Protein AF-A0A3D5RPN8-F1 (afdb_monomer_lite)

pLDDT: mean 90.01, std 10.78, range [35.94, 98.44]

Radius of gyration: 20.07 Å; chains: 1; bounding box: 43×42×57 Å

Sequence (210 aa):
MKVVILETPYAGEIATHEDYCVAAMRDCLFKGEAPFASHMLYAFSNVLDDDLPLERELGMVAGFAWGRRAEKTVVYTDLGISPGMADGIEQAVKCSRDIEYRQLTTWRKHKPSMNMVAMVVTKEFDTPLHVLRSRNTYTQIVKARHAAMALCHKYNGAGPSKIGRFFHKDHSTVSHALSQFDRWNKCEDFSRAIRRCEKALNIAEVQNVV

Foldseek 3Di:
DFEEEEDWDDPDPNLLRVLVSVVSCVVQVVVVYDYDHLSPVCCPPPNFDCVDPVRVVVSVVVSLVSLLVGQAYEYEAPVHQDPVNVVVVVSCVVSVHHYHYDYDLLRDPDFDDLVLLLVLLCVLLVNDLVLLLDPDPPPSSLLSVLLSLQSCCSRVVDQLPVSCVSSVHDSVSSVVSNVCVVVQCVDPSSVVSSVSSVVCSSVVSSVVSD

Structure (mmCIF, N/CA/C/O backbone):
data_AF-A0A3D5RPN8-F1
#
_entry.id   AF-A0A3D5RPN8-F1
#
loop_
_atom_site.group_PDB
_atom_site.id
_atom_site.type_symbol
_atom_site.label_atom_id
_atom_site.label_alt_id
_atom_site.label_comp_id
_atom_site.label_asym_id
_atom_site.label_entity_id
_atom_site.label_seq_id
_atom_site.pdbx_PDB_ins_code
_atom_site.Cartn_x
_atom_site.Cartn_y
_atom_site.Cartn_z
_atom_site.occupancy
_atom_site.B_iso_or_equiv
_atom_site.auth_seq_id
_atom_site.auth_comp_id
_atom_site.auth_asym_id
_atom_site.auth_atom_id
_atom_site.pdbx_PDB_model_num
ATOM 1 N N . MET A 1 1 ? -21.063 -10.429 8.252 1.00 89.62 1 MET A N 1
ATOM 2 C CA . MET A 1 1 ? -19.640 -10.034 8.215 1.00 89.62 1 MET A CA 1
ATOM 3 C C . MET A 1 1 ? -19.439 -9.040 9.345 1.00 89.62 1 MET A C 1
ATOM 5 O O . MET A 1 1 ? -20.288 -8.164 9.462 1.00 89.62 1 MET A O 1
ATOM 9 N N . LYS A 1 2 ? -18.423 -9.211 10.199 1.00 95.50 2 LYS A N 1
ATOM 10 C CA . LYS A 1 2 ? -18.236 -8.337 11.373 1.00 95.50 2 LYS A CA 1
ATOM 11 C C . LYS A 1 2 ? -17.649 -6.989 10.974 1.00 95.50 2 LYS A C 1
ATOM 13 O O . LYS A 1 2 ? -16.681 -6.988 10.222 1.00 95.50 2 LYS A O 1
ATOM 18 N N . VAL A 1 3 ? -18.182 -5.869 11.458 1.00 97.81 3 VAL A N 1
ATOM 19 C CA . VAL A 1 3 ? -17.613 -4.539 11.149 1.00 97.81 3 VAL A CA 1
ATOM 20 C C . VAL A 1 3 ? -16.428 -4.276 12.071 1.00 97.81 3 VAL A C 1
ATOM 22 O O . VAL A 1 3 ? -16.581 -4.335 13.291 1.00 97.81 3 VAL A O 1
ATOM 25 N N . VAL A 1 4 ? -15.253 -3.988 11.508 1.00 98.25 4 VAL A N 1
ATOM 26 C CA . VAL A 1 4 ? -14.025 -3.767 12.290 1.00 98.25 4 VAL A CA 1
ATOM 27 C C . VAL A 1 4 ? -13.341 -2.470 11.873 1.00 98.25 4 VAL A C 1
ATOM 29 O O . VAL A 1 4 ? -13.277 -2.158 10.686 1.00 98.25 4 VAL A O 1
ATOM 32 N N . ILE A 1 5 ? -12.810 -1.717 12.838 1.00 98.06 5 ILE A N 1
ATOM 33 C CA . ILE A 1 5 ? -11.845 -0.653 12.532 1.00 98.06 5 ILE A CA 1
ATOM 34 C C . ILE A 1 5 ? -10.472 -1.286 12.385 1.00 98.06 5 ILE A C 1
ATOM 36 O O . ILE A 1 5 ? -10.088 -2.105 13.214 1.00 98.06 5 ILE A O 1
ATOM 40 N N . LEU A 1 6 ? -9.758 -0.920 11.329 1.00 97.94 6 LEU A N 1
ATOM 41 C CA . LEU A 1 6 ? -8.418 -1.404 11.045 1.00 97.94 6 LEU A CA 1
ATOM 42 C C . LEU A 1 6 ? -7.399 -0.312 11.362 1.00 97.94 6 LEU A C 1
ATOM 44 O O . LEU A 1 6 ? -7.462 0.757 10.768 1.00 97.94 6 LEU A O 1
ATOM 48 N N . GLU A 1 7 ? -6.438 -0.620 12.229 1.00 97.56 7 GLU A N 1
ATOM 49 C CA . GLU A 1 7 ? -5.316 0.256 12.572 1.00 97.56 7 GLU A CA 1
ATOM 50 C C . GLU A 1 7 ? -4.008 -0.289 11.982 1.00 97.56 7 GLU A C 1
ATOM 52 O O . GLU A 1 7 ? -3.597 -1.423 12.265 1.00 97.56 7 GLU A O 1
ATOM 57 N N . THR A 1 8 ? -3.341 0.541 11.177 1.00 95.88 8 THR A N 1
ATOM 58 C CA . THR A 1 8 ? -1.992 0.330 10.624 1.00 95.88 8 THR A CA 1
ATOM 59 C C . THR A 1 8 ? -1.252 1.672 10.611 1.00 95.88 8 THR A C 1
ATOM 61 O O . THR A 1 8 ? -1.908 2.714 10.621 1.00 95.88 8 THR A O 1
ATOM 64 N N . PRO A 1 9 ? 0.092 1.712 10.559 1.00 92.31 9 PRO A N 1
ATOM 65 C CA . PRO A 1 9 ? 0.789 2.975 10.333 1.00 92.31 9 PRO A CA 1
ATOM 66 C C . PRO A 1 9 ? 0.408 3.575 8.971 1.00 92.31 9 PRO A C 1
ATOM 68 O O . PRO A 1 9 ? -0.046 2.857 8.076 1.00 92.31 9 PRO A O 1
ATOM 71 N N . TYR A 1 10 ? 0.607 4.889 8.836 1.00 85.50 10 TYR A N 1
ATOM 72 C CA . TYR A 1 10 ? 0.364 5.642 7.600 1.00 85.50 10 TYR A CA 1
ATOM 73 C C . TYR A 1 10 ? 1.476 6.656 7.307 1.00 85.50 10 TYR A C 1
ATOM 75 O O . TYR A 1 10 ? 2.156 6.553 6.288 1.00 85.50 10 TYR A O 1
ATOM 83 N N . ALA A 1 11 ? 1.738 7.581 8.235 1.00 80.75 11 ALA A N 1
ATOM 84 C CA . ALA A 1 11 ? 2.757 8.622 8.074 1.00 80.75 11 ALA A CA 1
ATOM 85 C C . ALA A 1 11 ? 4.181 8.058 7.887 1.00 80.75 11 ALA A C 1
ATOM 87 O O . ALA A 1 11 ? 4.510 6.999 8.418 1.00 80.75 11 ALA A O 1
ATOM 88 N N . GLY A 1 12 ? 5.051 8.785 7.177 1.00 80.00 12 GLY A N 1
ATOM 89 C CA . GLY A 1 12 ? 6.436 8.374 6.916 1.00 80.00 12 GLY A CA 1
ATOM 90 C C . GLY A 1 12 ? 6.585 7.611 5.598 1.00 80.00 12 GLY A C 1
ATOM 91 O O . GLY A 1 12 ? 6.507 8.211 4.529 1.00 80.00 12 GLY A O 1
ATOM 92 N N . GLU A 1 13 ? 6.822 6.296 5.648 1.00 77.44 13 GLU A N 1
ATOM 93 C CA . GLU A 1 13 ? 6.963 5.453 4.448 1.00 77.44 13 GLU A CA 1
ATOM 94 C C . GLU A 1 13 ? 5.606 5.137 3.787 1.00 77.44 13 GLU A C 1
ATOM 96 O O . GLU A 1 13 ? 5.192 3.978 3.743 1.00 77.44 13 GLU A O 1
ATOM 101 N N . ILE A 1 14 ? 4.927 6.157 3.247 1.00 77.75 14 ILE A N 1
ATOM 102 C CA . ILE A 1 14 ? 3.542 6.075 2.734 1.00 77.75 14 ILE A CA 1
ATOM 103 C C . ILE A 1 14 ? 3.323 4.847 1.841 1.00 77.75 14 ILE A C 1
ATOM 105 O O . ILE A 1 14 ? 2.466 4.028 2.142 1.00 77.75 14 ILE A O 1
ATOM 109 N N . ALA A 1 15 ? 4.149 4.639 0.810 1.00 73.75 15 ALA A N 1
ATOM 110 C CA . ALA A 1 15 ? 3.983 3.497 -0.096 1.00 73.75 15 ALA A CA 1
ATOM 111 C C . ALA A 1 15 ? 4.096 2.132 0.617 1.00 73.75 15 ALA A C 1
ATOM 113 O O . ALA A 1 15 ? 3.333 1.213 0.327 1.00 73.75 15 ALA A O 1
ATOM 114 N N . THR A 1 16 ? 5.030 1.992 1.568 1.00 80.62 16 THR A N 1
ATOM 115 C CA . THR A 1 16 ? 5.175 0.766 2.373 1.00 80.62 16 THR A CA 1
ATOM 116 C C . THR A 1 16 ? 3.948 0.573 3.277 1.00 80.62 16 THR A C 1
ATOM 118 O O . THR A 1 16 ? 3.453 -0.543 3.431 1.00 80.62 16 THR A O 1
ATOM 121 N N . HIS A 1 17 ? 3.449 1.654 3.877 1.00 87.94 17 HIS A N 1
ATOM 122 C CA . HIS A 1 17 ? 2.310 1.643 4.792 1.00 87.94 17 HIS A CA 1
ATOM 123 C C . HIS A 1 17 ? 0.972 1.382 4.091 1.00 87.94 17 HIS A C 1
ATOM 125 O O . HIS A 1 17 ? 0.152 0.629 4.612 1.00 87.94 17 HIS A O 1
ATOM 131 N N . GLU A 1 18 ? 0.768 1.921 2.891 1.00 86.25 18 GLU A N 1
ATOM 132 C CA . GLU A 1 18 ? -0.383 1.610 2.040 1.00 86.25 18 GLU A CA 1
ATOM 133 C C . GLU A 1 18 ? -0.387 0.127 1.649 1.00 86.25 18 GLU A C 1
ATOM 135 O O . GLU A 1 18 ? -1.387 -0.565 1.852 1.00 86.25 18 GLU A O 1
ATOM 140 N N . ASP A 1 19 ? 0.751 -0.399 1.179 1.00 84.50 19 ASP A N 1
ATOM 141 C CA . ASP A 1 19 ? 0.904 -1.823 0.855 1.00 84.50 19 ASP A CA 1
ATOM 142 C C . ASP A 1 19 ? 0.629 -2.722 2.080 1.00 84.50 19 ASP A C 1
ATOM 144 O O . ASP A 1 19 ? 0.067 -3.818 1.951 1.00 84.50 19 ASP A O 1
ATOM 148 N N . TYR A 1 20 ? 1.004 -2.269 3.281 1.00 89.56 20 TYR A N 1
ATOM 149 C CA . TYR A 1 20 ? 0.698 -2.954 4.538 1.00 89.56 20 TYR A CA 1
ATOM 150 C C . TYR A 1 20 ? -0.785 -2.929 4.878 1.00 89.56 20 TYR A C 1
ATOM 152 O O . TYR A 1 20 ? -1.370 -3.972 5.178 1.00 89.56 20 TYR A O 1
ATOM 160 N N . CYS A 1 21 ? -1.410 -1.757 4.782 1.00 92.69 21 CYS A N 1
ATOM 161 C CA . CYS A 1 21 ? -2.828 -1.579 5.046 1.00 92.69 21 CYS A CA 1
ATOM 162 C C . CYS A 1 21 ? -3.677 -2.445 4.108 1.00 92.69 21 CYS A C 1
ATOM 164 O O . CYS A 1 21 ? -4.564 -3.164 4.566 1.00 92.69 21 CYS A O 1
ATOM 166 N N . VAL A 1 22 ? -3.340 -2.491 2.814 1.00 90.62 22 VAL A N 1
ATOM 167 C CA . VAL A 1 22 ? -4.003 -3.362 1.829 1.00 90.62 22 VAL A CA 1
ATOM 168 C C . VAL A 1 22 ? -3.902 -4.839 2.223 1.00 90.62 22 VAL A C 1
ATOM 170 O O . VAL A 1 22 ? -4.880 -5.585 2.107 1.00 90.62 22 VAL A O 1
ATOM 173 N N . ALA A 1 23 ? -2.744 -5.287 2.710 1.00 89.81 23 ALA A N 1
ATOM 174 C CA . ALA A 1 23 ? -2.573 -6.666 3.153 1.00 89.81 23 ALA A CA 1
ATOM 175 C C . ALA A 1 23 ? -3.358 -6.977 4.436 1.00 89.81 23 ALA A C 1
ATOM 177 O O . ALA A 1 23 ? -3.980 -8.037 4.528 1.00 89.81 23 ALA A O 1
ATOM 178 N N . ALA A 1 24 ? -3.394 -6.043 5.385 1.00 94.94 24 ALA A N 1
ATOM 179 C CA . ALA A 1 24 ? -4.169 -6.167 6.613 1.00 94.94 24 ALA A CA 1
ATOM 180 C C . ALA A 1 24 ? -5.685 -6.183 6.336 1.00 94.94 24 ALA A C 1
ATOM 182 O O . ALA A 1 24 ? -6.409 -7.029 6.865 1.00 94.94 24 ALA A O 1
ATOM 183 N N . MET A 1 25 ? -6.165 -5.333 5.419 1.00 95.62 25 MET A N 1
ATOM 184 C CA . MET A 1 25 ? -7.547 -5.370 4.927 1.00 95.62 25 MET A CA 1
ATOM 185 C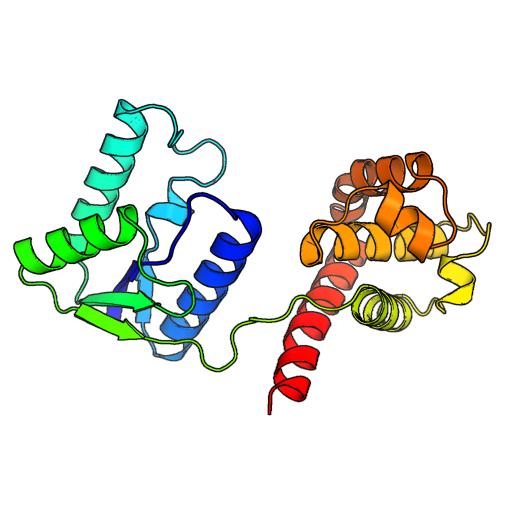 C . MET A 1 25 ? -7.875 -6.720 4.292 1.00 95.62 25 MET A C 1
ATOM 187 O O . MET A 1 25 ? -8.938 -7.287 4.544 1.00 95.62 25 MET A O 1
ATOM 191 N N . ARG A 1 26 ? -6.961 -7.258 3.476 1.00 93.31 26 ARG A N 1
ATOM 192 C CA . ARG A 1 26 ? -7.130 -8.568 2.845 1.00 93.31 26 ARG A CA 1
ATOM 193 C C . ARG A 1 26 ? -7.264 -9.676 3.892 1.00 93.31 26 ARG A C 1
ATOM 195 O O . ARG A 1 26 ? -8.169 -10.494 3.760 1.00 93.31 26 ARG A O 1
ATOM 202 N N . ASP A 1 27 ? -6.418 -9.691 4.920 1.00 94.81 27 ASP A N 1
ATOM 203 C CA . ASP A 1 27 ? -6.512 -10.661 6.020 1.00 94.81 27 ASP A CA 1
ATOM 204 C C . ASP A 1 27 ? -7.867 -10.577 6.749 1.00 94.81 27 ASP A C 1
ATOM 206 O O . ASP A 1 27 ? -8.535 -11.598 6.919 1.00 94.81 27 ASP A O 1
ATOM 210 N N . CYS A 1 28 ? -8.341 -9.366 7.068 1.00 96.62 28 CYS A N 1
ATOM 211 C CA . CYS A 1 28 ? -9.673 -9.152 7.652 1.00 96.62 28 CYS A CA 1
ATOM 212 C C . CYS A 1 28 ? -10.793 -9.722 6.759 1.00 96.62 28 CYS A C 1
ATOM 214 O O . CYS A 1 28 ? -11.660 -10.463 7.228 1.00 96.62 28 CYS A O 1
ATOM 216 N N . LEU A 1 29 ? -10.750 -9.438 5.453 1.00 96.81 29 LEU A N 1
ATOM 217 C CA . LEU A 1 29 ? -11.744 -9.931 4.494 1.00 96.81 29 LEU A CA 1
ATOM 218 C C . LEU A 1 29 ? -11.780 -11.468 4.440 1.00 96.81 29 LEU A C 1
ATOM 220 O O . LEU A 1 29 ? -12.864 -12.054 4.449 1.00 96.81 29 LEU A O 1
ATOM 224 N N . PHE A 1 30 ? -10.621 -12.140 4.447 1.00 94.00 30 PHE A N 1
ATOM 225 C CA . PHE A 1 30 ? -10.558 -13.611 4.488 1.00 94.00 30 PHE A CA 1
ATOM 226 C C . PHE A 1 30 ? -11.022 -14.209 5.821 1.00 94.00 30 PHE A C 1
ATOM 228 O O . PHE A 1 30 ? -11.432 -15.368 5.852 1.00 94.00 30 PHE A O 1
ATOM 235 N N . LYS A 1 31 ? -11.020 -13.426 6.903 1.00 95.62 31 LYS A N 1
ATOM 236 C CA . LYS A 1 31 ? -11.590 -13.801 8.207 1.00 95.62 31 LYS A CA 1
ATOM 237 C C . LYS A 1 31 ? -13.096 -13.520 8.320 1.00 95.62 31 LYS A C 1
ATOM 239 O O . LYS A 1 31 ? -13.677 -13.758 9.376 1.00 95.62 31 LYS A O 1
ATOM 244 N N . GLY A 1 32 ? -13.750 -13.048 7.254 1.00 96.75 32 GLY A N 1
ATOM 245 C CA . GLY A 1 32 ? -15.183 -12.737 7.271 1.00 96.75 32 GLY A CA 1
ATOM 246 C C . GLY A 1 32 ? -15.511 -11.433 8.009 1.00 96.75 32 GLY A C 1
ATOM 247 O O . GLY A 1 32 ? -16.588 -11.302 8.606 1.00 96.75 32 GLY A O 1
ATOM 248 N N . GLU A 1 33 ? -14.593 -10.469 7.955 1.00 98.25 33 GLU A N 1
ATOM 249 C CA . GLU A 1 33 ? -14.708 -9.137 8.552 1.00 98.25 33 GLU A CA 1
ATOM 250 C C . GLU A 1 33 ? -14.789 -8.056 7.462 1.00 98.25 33 GLU A C 1
ATOM 252 O O . GLU A 1 33 ? -14.286 -8.232 6.354 1.00 98.25 33 GLU A O 1
ATOM 257 N N . ALA A 1 34 ? -15.437 -6.938 7.782 1.00 97.94 34 ALA A N 1
ATOM 258 C CA . ALA A 1 34 ? -15.591 -5.754 6.949 1.00 97.94 34 ALA A CA 1
ATOM 259 C C . ALA A 1 34 ? -14.701 -4.641 7.534 1.00 97.94 34 ALA A C 1
ATOM 261 O O . ALA A 1 34 ? -15.159 -3.914 8.424 1.00 97.94 34 ALA A O 1
ATOM 262 N N . PRO A 1 35 ? -13.422 -4.546 7.116 1.00 97.94 35 PRO A N 1
ATOM 263 C CA . PRO A 1 35 ? -12.476 -3.589 7.677 1.00 97.94 35 PRO A CA 1
ATOM 264 C C . PRO A 1 35 ? -12.727 -2.165 7.181 1.00 97.94 35 PRO A C 1
ATOM 266 O O . PRO A 1 35 ? -12.924 -1.937 5.987 1.00 97.94 35 PRO A O 1
ATOM 269 N N . PHE A 1 36 ? -12.633 -1.202 8.095 1.00 96.88 36 PHE A N 1
ATOM 270 C CA . PHE A 1 36 ? -12.637 0.227 7.804 1.00 96.88 36 PHE A CA 1
ATOM 271 C C . PHE A 1 36 ? -11.332 0.865 8.294 1.00 96.88 36 PHE A C 1
ATOM 273 O O . PHE A 1 36 ? -11.077 0.917 9.495 1.00 96.88 36 PHE A O 1
ATOM 280 N N . ALA A 1 37 ? -10.508 1.336 7.356 1.00 95.62 37 ALA A N 1
ATOM 281 C CA . ALA A 1 37 ? -9.231 2.004 7.612 1.00 95.62 37 ALA A CA 1
ATOM 282 C C . ALA A 1 37 ? -9.356 3.497 7.278 1.00 95.62 37 ALA A C 1
ATOM 284 O O . ALA A 1 37 ? -9.022 3.922 6.170 1.00 95.62 37 ALA A O 1
ATOM 285 N N . SER A 1 38 ? -9.893 4.292 8.209 1.00 92.75 38 SER A N 1
ATOM 286 C CA . SER A 1 38 ? -10.144 5.727 7.991 1.00 92.75 38 SER A CA 1
ATOM 287 C C . SER A 1 38 ? -8.883 6.506 7.643 1.00 92.75 38 SER A C 1
ATOM 289 O O . SER A 1 38 ? -8.941 7.392 6.798 1.00 92.75 38 SER A O 1
ATOM 291 N N . HIS A 1 39 ? -7.753 6.158 8.261 1.00 88.50 39 HIS A N 1
ATOM 292 C CA . HIS A 1 39 ? -6.466 6.819 8.039 1.00 88.50 39 HIS A CA 1
ATOM 293 C C . HIS A 1 39 ? -5.950 6.653 6.611 1.00 88.50 39 HIS A C 1
ATOM 295 O O . HIS A 1 39 ? -5.259 7.531 6.122 1.00 88.50 39 HIS A O 1
ATOM 301 N N . MET A 1 40 ? -6.297 5.558 5.929 1.00 90.06 40 MET A N 1
ATOM 302 C CA . MET A 1 40 ? -5.963 5.373 4.515 1.00 90.06 40 MET A CA 1
ATOM 303 C C . MET A 1 40 ? -7.062 5.938 3.607 1.00 90.06 40 MET A C 1
ATOM 305 O O . MET A 1 40 ? -6.768 6.548 2.585 1.00 90.06 40 MET A O 1
ATOM 309 N N . LEU A 1 41 ? -8.336 5.746 3.968 1.00 91.31 41 LEU A N 1
ATOM 310 C CA . LEU A 1 41 ? -9.475 6.169 3.149 1.00 91.31 41 LEU A CA 1
ATOM 311 C C . LEU A 1 41 ? -9.571 7.693 3.020 1.00 91.31 41 LEU A C 1
ATOM 313 O O . LEU A 1 41 ? -9.766 8.197 1.917 1.00 91.31 41 LEU A O 1
ATOM 317 N N . TYR A 1 42 ? -9.475 8.416 4.137 1.00 90.50 42 TYR A N 1
ATOM 318 C CA . TYR A 1 42 ? -9.645 9.869 4.151 1.00 90.50 42 TYR A CA 1
ATOM 319 C C . TYR A 1 42 ? -8.379 10.628 3.761 1.00 90.50 42 TYR A C 1
ATOM 321 O O . TYR A 1 42 ? -8.480 11.767 3.326 1.00 90.50 42 TYR A O 1
ATOM 329 N N . ALA A 1 43 ? -7.214 9.988 3.844 1.00 81.50 43 ALA A N 1
ATOM 330 C CA . ALA A 1 43 ? -5.971 10.549 3.329 1.00 81.50 43 ALA A CA 1
ATOM 331 C C . ALA A 1 43 ? -5.761 10.265 1.826 1.00 81.50 43 ALA A C 1
ATOM 333 O O . ALA A 1 43 ? -4.799 10.751 1.229 1.00 81.50 43 ALA A O 1
ATOM 334 N N . PHE A 1 44 ? -6.644 9.482 1.189 1.00 78.50 44 PHE A N 1
ATOM 335 C CA . PHE A 1 44 ? -6.572 9.226 -0.248 1.00 78.50 44 PHE A CA 1
ATOM 336 C C . PHE A 1 44 ? -6.845 10.514 -1.044 1.00 78.50 44 PHE A C 1
ATOM 338 O O . PHE A 1 44 ? -7.709 11.313 -0.678 1.00 78.50 44 PHE A O 1
ATOM 345 N N . SER A 1 45 ? -6.097 10.711 -2.137 1.00 59.56 45 SER A N 1
ATOM 346 C CA . SER A 1 45 ? -5.875 12.011 -2.793 1.00 59.56 45 SER A CA 1
ATOM 347 C C . SER A 1 45 ? -7.118 12.914 -2.881 1.00 59.56 45 SER A C 1
ATOM 349 O O . SER A 1 45 ? -8.036 12.635 -3.661 1.00 59.56 45 SER A O 1
ATOM 351 N N . ASN A 1 46 ? -7.068 14.039 -2.158 1.00 65.44 46 ASN A N 1
ATOM 352 C CA . ASN A 1 46 ? -8.041 15.143 -2.114 1.00 65.44 46 ASN A CA 1
ATOM 353 C C . ASN A 1 46 ? -9.320 14.917 -1.290 1.00 65.44 46 ASN A C 1
ATOM 355 O O . ASN A 1 46 ? -10.279 15.667 -1.476 1.00 65.44 46 ASN A O 1
ATOM 359 N N . VAL A 1 47 ? -9.369 13.916 -0.405 1.00 88.94 47 VAL A N 1
ATOM 360 C CA . VAL A 1 47 ? -10.460 13.843 0.581 1.00 88.94 47 VAL A CA 1
ATOM 361 C C . VAL A 1 47 ? -10.167 14.768 1.765 1.00 88.94 47 VAL A C 1
ATOM 363 O O . VAL A 1 47 ? -10.986 15.641 2.039 1.00 88.94 47 VAL A O 1
ATOM 366 N N . LEU A 1 48 ? -9.013 14.605 2.417 1.00 88.50 48 LEU A N 1
ATOM 367 C CA . LEU A 1 48 ? -8.483 15.487 3.462 1.00 88.50 48 LEU A CA 1
ATOM 368 C C . LEU A 1 48 ? -6.954 15.596 3.334 1.00 88.50 48 LEU A C 1
ATOM 370 O O . LEU A 1 48 ? -6.294 14.646 2.905 1.00 88.50 48 LEU A O 1
ATOM 374 N N . ASP A 1 49 ? -6.405 16.745 3.712 1.00 85.94 49 ASP A N 1
ATOM 375 C CA . ASP A 1 49 ? -4.977 17.018 3.846 1.00 85.94 49 ASP A CA 1
ATOM 376 C C . ASP A 1 49 ? -4.542 16.846 5.311 1.00 85.94 49 ASP A C 1
ATOM 378 O O . ASP A 1 49 ? -4.870 17.645 6.191 1.00 85.94 49 ASP A O 1
ATOM 382 N N . ASP A 1 50 ? -3.787 15.781 5.574 1.00 81.56 50 ASP A N 1
ATOM 383 C CA . ASP A 1 50 ? -3.328 15.408 6.915 1.00 81.56 50 ASP A CA 1
ATOM 384 C C . ASP A 1 50 ? -2.309 16.404 7.512 1.00 81.56 50 ASP A C 1
ATOM 386 O O . ASP A 1 50 ? -2.098 16.389 8.733 1.00 81.56 50 ASP A O 1
ATOM 390 N N . ASP A 1 51 ? -1.710 17.271 6.680 1.00 83.81 51 ASP A N 1
ATOM 391 C CA . ASP A 1 51 ? -0.821 18.361 7.105 1.00 83.81 51 ASP A CA 1
ATOM 392 C C . ASP A 1 51 ? -1.610 19.598 7.582 1.00 83.81 51 ASP A C 1
ATOM 394 O O . ASP A 1 51 ? -1.063 20.455 8.287 1.00 83.81 51 ASP A O 1
ATOM 398 N N . LEU A 1 52 ? -2.908 19.691 7.259 1.00 88.69 52 LEU A N 1
ATOM 399 C CA . LEU A 1 52 ? -3.802 20.742 7.745 1.00 88.69 52 LEU A CA 1
ATOM 400 C C . LEU A 1 52 ? -4.502 20.294 9.043 1.00 88.69 52 LEU A C 1
ATOM 402 O O . LEU A 1 52 ? -5.327 19.379 9.018 1.00 88.69 52 LEU A O 1
ATOM 406 N N . PRO A 1 53 ? -4.270 20.963 10.195 1.00 90.38 53 PRO A N 1
ATOM 407 C CA . PRO A 1 53 ? -4.773 20.498 11.492 1.00 90.38 53 PRO A CA 1
ATOM 408 C C . PRO A 1 53 ? -6.290 20.281 11.563 1.00 90.38 53 PRO A C 1
ATOM 410 O O . PRO A 1 53 ? -6.743 19.311 12.166 1.00 90.38 53 PRO A O 1
ATOM 413 N N . LEU A 1 54 ? -7.071 21.165 10.933 1.00 92.75 54 LEU A N 1
ATOM 414 C CA . LEU A 1 54 ? -8.536 21.080 10.930 1.00 92.75 54 LEU A CA 1
ATOM 415 C C . LEU A 1 54 ? -9.049 19.898 10.099 1.00 92.75 54 LEU A C 1
ATOM 417 O O . LEU A 1 54 ? -10.029 19.257 10.473 1.00 92.75 54 LEU A O 1
ATOM 421 N N . GLU A 1 55 ? -8.391 19.597 8.980 1.00 92.81 55 GLU A N 1
ATOM 422 C CA . GLU A 1 55 ? -8.765 18.466 8.130 1.00 92.81 55 GLU A CA 1
ATOM 423 C C . GLU A 1 55 ? -8.355 17.145 8.782 1.00 92.81 55 GLU A C 1
ATOM 425 O O . GLU A 1 55 ? -9.172 16.229 8.879 1.00 92.81 55 GLU A O 1
ATOM 430 N N . ARG A 1 56 ? -7.155 17.085 9.367 1.00 87.88 56 ARG A N 1
ATOM 431 C CA . ARG A 1 56 ? -6.713 15.957 10.197 1.00 87.88 56 ARG A CA 1
ATOM 432 C C . ARG A 1 56 ? -7.702 15.655 11.329 1.00 87.88 56 ARG A C 1
ATOM 434 O O . ARG A 1 56 ? -8.073 14.499 11.547 1.00 87.88 56 ARG A O 1
ATOM 441 N N . GLU A 1 57 ? -8.158 16.683 12.047 1.00 90.31 57 GLU A N 1
ATOM 442 C CA . GLU A 1 57 ? -9.163 16.537 13.106 1.00 90.31 57 GLU A CA 1
ATOM 443 C C . GLU A 1 57 ? -10.488 15.988 12.561 1.00 90.31 57 GLU A C 1
ATOM 445 O O . GLU A 1 57 ? -11.041 15.039 13.125 1.00 90.31 57 GLU A O 1
ATOM 450 N N . LEU A 1 58 ? -10.969 16.519 11.434 1.00 93.44 58 LEU A N 1
ATOM 451 C CA . LEU A 1 58 ? -12.189 16.042 10.784 1.00 93.44 58 LEU A CA 1
ATOM 452 C C . LEU A 1 58 ? -12.092 14.556 10.406 1.00 93.44 58 LEU A C 1
ATOM 454 O O . LEU A 1 58 ? -13.033 13.795 10.656 1.00 93.44 58 LEU A O 1
ATOM 458 N N . GLY A 1 59 ? -10.948 14.125 9.868 1.00 91.25 59 GLY A N 1
ATOM 459 C CA . GLY A 1 59 ? -10.676 12.727 9.531 1.00 91.25 59 GLY A CA 1
ATOM 460 C C . GLY A 1 59 ? -10.723 11.810 10.754 1.00 91.25 59 GLY A C 1
ATOM 461 O O . GLY A 1 59 ? -11.380 10.763 10.721 1.00 91.25 59 GLY A O 1
ATOM 462 N N . MET A 1 60 ? -10.105 12.228 11.865 1.00 88.12 60 MET A N 1
ATOM 463 C CA . MET A 1 60 ? -10.152 11.494 13.136 1.00 88.12 60 MET A CA 1
ATOM 464 C C . MET A 1 60 ? -11.579 11.390 13.682 1.00 88.12 60 MET A C 1
ATOM 466 O O . MET A 1 60 ? -12.043 10.292 13.995 1.00 88.12 60 MET A O 1
ATOM 470 N N . VAL A 1 61 ? -12.317 12.503 13.741 1.00 91.75 61 VAL A N 1
ATOM 471 C CA . VAL A 1 61 ? -13.708 12.526 14.227 1.00 91.75 61 VAL A CA 1
ATOM 472 C C . VAL A 1 61 ? -14.605 11.621 13.378 1.00 91.75 61 VAL A C 1
ATOM 474 O O . VAL A 1 61 ? -15.410 10.857 13.925 1.00 91.75 61 VAL A O 1
ATOM 477 N N . ALA A 1 62 ? -14.446 11.654 12.053 1.00 93.75 62 ALA A N 1
ATOM 478 C CA . ALA A 1 62 ? -15.169 10.778 11.140 1.00 93.75 62 ALA A CA 1
ATOM 479 C C . ALA A 1 62 ? -14.801 9.297 11.352 1.00 93.75 62 ALA A C 1
ATOM 481 O O . ALA A 1 62 ? -15.689 8.440 11.368 1.00 93.75 62 ALA A O 1
ATOM 482 N N . GLY A 1 63 ? -13.521 8.981 11.572 1.00 91.88 63 GLY A N 1
ATOM 483 C CA . GLY A 1 63 ? -13.060 7.635 11.925 1.00 91.88 63 GLY A CA 1
ATOM 484 C C . GLY A 1 63 ? -13.668 7.133 13.238 1.00 91.88 63 GLY A C 1
ATOM 485 O O . GLY A 1 63 ? -14.210 6.027 13.300 1.00 91.88 63 GLY A O 1
ATOM 486 N N . PHE A 1 64 ? -13.693 7.971 14.277 1.00 90.56 64 PHE A N 1
ATOM 487 C CA . PHE A 1 64 ? -14.303 7.628 15.566 1.00 90.56 64 PHE A CA 1
ATOM 488 C C . PHE A 1 64 ? -15.820 7.447 15.469 1.00 90.56 64 PHE A C 1
ATOM 490 O O . PHE A 1 64 ? -16.387 6.604 16.169 1.00 90.56 64 PHE A O 1
ATOM 497 N N . ALA A 1 65 ? -16.492 8.190 14.584 1.00 93.06 65 ALA A N 1
ATOM 498 C CA . ALA A 1 65 ? -17.915 8.001 14.319 1.00 93.06 65 ALA A CA 1
ATOM 499 C C . ALA A 1 65 ? -18.225 6.603 13.770 1.00 93.06 65 ALA A C 1
ATOM 501 O O . ALA A 1 65 ? -19.163 5.960 14.251 1.00 93.06 65 ALA A O 1
ATOM 502 N N . TRP A 1 66 ? -17.403 6.105 12.844 1.00 95.00 66 TRP A N 1
ATOM 503 C CA . TRP A 1 66 ? -17.463 4.712 12.397 1.00 95.00 66 TRP A CA 1
ATOM 504 C C . TRP A 1 66 ? -17.077 3.730 13.502 1.00 95.00 66 TRP A C 1
ATOM 506 O O . TRP A 1 66 ? -17.737 2.705 13.662 1.00 95.00 66 TRP A O 1
ATOM 516 N N . GLY A 1 67 ? -16.078 4.070 14.319 1.00 92.38 67 GLY A N 1
ATOM 517 C CA . GLY A 1 67 ? -15.639 3.255 15.450 1.00 92.38 67 GLY A CA 1
ATOM 518 C C . GLY A 1 67 ? 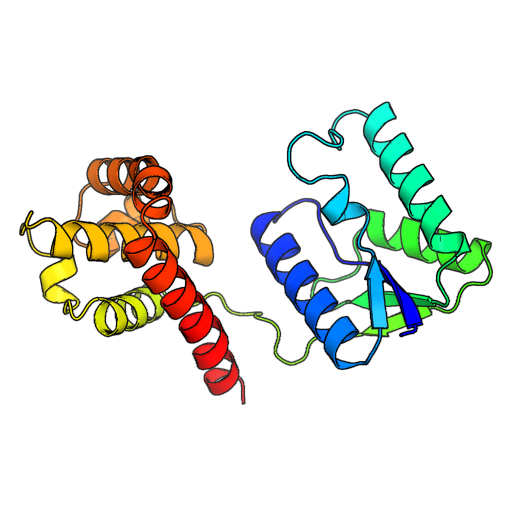-16.756 2.902 16.432 1.00 92.38 67 GLY A C 1
ATOM 519 O O . GLY A 1 67 ? -16.820 1.766 16.886 1.00 92.38 67 GLY A O 1
ATOM 520 N N . ARG A 1 68 ? -17.706 3.813 16.684 1.00 90.81 68 ARG A N 1
ATOM 521 C CA . ARG A 1 68 ? -18.893 3.542 17.528 1.00 90.81 68 ARG A CA 1
ATOM 522 C C . ARG A 1 68 ? -19.842 2.477 16.965 1.00 90.81 68 ARG A C 1
ATOM 524 O O . ARG A 1 68 ? -20.732 2.024 17.676 1.00 90.81 68 ARG A O 1
ATOM 531 N N . ARG A 1 69 ? -19.716 2.129 15.684 1.00 93.69 69 ARG A N 1
ATOM 532 C CA . ARG A 1 69 ? -20.527 1.108 15.001 1.00 93.69 69 ARG A CA 1
ATOM 533 C C . ARG A 1 69 ? -19.754 -0.184 14.739 1.00 93.69 69 ARG A C 1
ATOM 535 O O . ARG A 1 69 ? -20.349 -1.138 14.247 1.00 93.69 69 ARG A O 1
ATOM 542 N N . ALA A 1 70 ? -18.456 -0.204 15.028 1.00 96.69 70 ALA A N 1
ATOM 543 C CA . ALA A 1 70 ? -17.611 -1.368 14.829 1.00 96.69 70 ALA A CA 1
ATOM 544 C C . ALA A 1 70 ? -17.651 -2.283 16.057 1.00 96.69 70 ALA A C 1
ATOM 546 O O . ALA A 1 70 ? -17.662 -1.812 17.191 1.00 96.69 70 ALA A O 1
ATOM 547 N N . GLU A 1 71 ? -17.623 -3.593 15.826 1.00 97.19 71 GLU A N 1
ATOM 548 C CA . GLU A 1 71 ? -17.577 -4.601 16.890 1.00 97.19 71 GLU A CA 1
ATOM 549 C C . GLU A 1 71 ? -16.217 -4.610 17.594 1.00 97.19 71 GLU A C 1
ATOM 551 O O . GLU A 1 71 ? -16.141 -4.848 18.794 1.00 97.19 71 GLU A O 1
ATOM 556 N N . LYS A 1 72 ? -15.138 -4.339 16.849 1.00 97.31 72 LYS A N 1
ATOM 557 C CA . LYS A 1 72 ? -13.773 -4.301 17.381 1.00 97.31 72 LYS A CA 1
ATOM 558 C C . LYS A 1 72 ? -12.843 -3.406 16.570 1.00 97.31 72 LYS A C 1
ATOM 560 O O . LYS A 1 72 ? -13.134 -3.044 15.427 1.00 97.31 72 LYS A O 1
ATOM 565 N N . THR A 1 73 ? -11.701 -3.099 17.162 1.00 98.25 73 THR A N 1
ATOM 566 C CA . THR A 1 73 ? -10.529 -2.522 16.511 1.00 98.25 73 THR A CA 1
ATOM 567 C C . THR A 1 73 ? -9.477 -3.611 16.339 1.00 98.25 73 THR A C 1
ATOM 569 O O . THR A 1 73 ? -9.044 -4.221 17.314 1.00 98.25 73 THR A O 1
ATOM 572 N N . VAL A 1 74 ? -9.064 -3.870 15.104 1.00 98.44 74 VAL A N 1
ATOM 573 C CA . VAL A 1 74 ? -7.978 -4.799 14.779 1.00 98.44 74 VAL A CA 1
ATOM 574 C C . VAL A 1 74 ? -6.705 -4.003 14.508 1.00 98.44 74 VAL A C 1
ATOM 576 O O . VAL A 1 74 ? -6.690 -3.110 13.664 1.00 98.44 74 VAL A O 1
ATOM 579 N N . VAL A 1 75 ? -5.638 -4.312 15.241 1.00 98.44 75 VAL A N 1
ATOM 580 C CA . VAL A 1 75 ? -4.379 -3.557 15.231 1.00 98.44 75 VAL A CA 1
ATOM 581 C C . VAL A 1 75 ? -3.269 -4.445 14.689 1.00 98.44 75 VAL A C 1
ATOM 583 O O . VAL A 1 75 ? -2.892 -5.421 15.336 1.00 98.44 75 VAL A O 1
ATOM 586 N N . TYR A 1 76 ? -2.719 -4.116 13.522 1.00 97.31 76 TYR A N 1
ATOM 587 C CA . TYR A 1 76 ? -1.636 -4.904 12.926 1.00 97.31 76 TYR A CA 1
ATOM 588 C C . TYR A 1 76 ? -0.268 -4.319 13.279 1.00 97.31 76 TYR A C 1
ATOM 590 O O . TYR A 1 76 ? 0.035 -3.173 12.952 1.00 97.31 76 TYR A O 1
ATOM 598 N N . THR A 1 77 ? 0.589 -5.124 13.907 1.00 95.12 77 THR A N 1
ATOM 599 C CA . THR A 1 77 ? 1.777 -4.642 14.643 1.00 95.12 77 THR A CA 1
ATOM 600 C C . THR A 1 77 ? 3.131 -4.943 13.990 1.00 95.12 77 THR A C 1
ATOM 602 O O . THR A 1 77 ? 4.164 -4.611 14.567 1.00 95.12 77 THR A O 1
ATOM 605 N N . ASP A 1 78 ? 3.172 -5.533 12.790 1.00 91.88 78 ASP A N 1
ATOM 606 C CA . ASP A 1 78 ? 4.413 -5.913 12.092 1.00 91.88 78 ASP A CA 1
ATOM 607 C C . ASP A 1 78 ? 5.378 -4.738 11.844 1.00 91.88 78 ASP A C 1
ATOM 609 O O . ASP A 1 78 ? 6.592 -4.942 11.783 1.00 91.88 78 ASP A O 1
ATOM 613 N N . LEU A 1 79 ? 4.847 -3.517 11.729 1.00 90.19 79 LEU A N 1
ATOM 614 C CA . LEU A 1 79 ? 5.596 -2.267 11.551 1.00 90.19 79 LEU A CA 1
ATOM 615 C C . LEU A 1 79 ? 5.664 -1.407 12.828 1.00 90.19 79 LEU A C 1
ATOM 617 O O . LEU A 1 79 ? 5.998 -0.224 12.772 1.00 90.19 79 LEU A O 1
ATOM 621 N N . GLY A 1 80 ? 5.347 -1.991 13.985 1.00 92.19 80 GLY A N 1
ATOM 622 C CA . GLY A 1 80 ? 5.202 -1.269 15.246 1.00 92.19 80 GLY A CA 1
ATOM 623 C C . GLY A 1 80 ? 3.863 -0.535 15.370 1.00 92.19 80 GLY A C 1
ATOM 624 O O . GLY A 1 80 ? 2.976 -0.661 14.527 1.00 92.19 80 GLY A O 1
ATOM 625 N N . ILE A 1 81 ? 3.710 0.216 16.463 1.00 95.69 81 ILE A N 1
ATOM 626 C CA . ILE A 1 81 ? 2.522 1.030 16.751 1.00 95.69 81 ILE A CA 1
ATOM 627 C C . ILE A 1 81 ? 2.922 2.498 16.606 1.00 95.69 81 ILE A C 1
ATOM 629 O O . ILE A 1 81 ? 3.751 3.000 17.364 1.00 95.69 81 ILE A O 1
ATOM 633 N N . SER A 1 82 ? 2.357 3.172 15.606 1.00 94.06 82 SER A N 1
ATOM 634 C CA . SER A 1 82 ? 2.576 4.607 15.390 1.00 94.06 82 SER A CA 1
ATOM 635 C C . SER A 1 82 ? 1.783 5.463 16.393 1.00 94.06 82 SER A C 1
ATOM 637 O O . SER A 1 82 ? 0.804 4.971 16.957 1.00 94.06 82 SER A O 1
ATOM 639 N N . PRO A 1 83 ? 2.130 6.752 16.583 1.00 91.81 83 PRO A N 1
ATOM 640 C CA . PRO A 1 83 ? 1.346 7.653 17.431 1.00 91.81 83 PRO A CA 1
ATOM 641 C C . PRO A 1 83 ? -0.138 7.719 17.039 1.00 91.81 83 PRO A C 1
ATOM 643 O O . PRO A 1 83 ? -0.996 7.574 17.899 1.00 91.81 83 PRO A O 1
ATOM 646 N N . GLY A 1 84 ? -0.450 7.806 15.739 1.00 89.62 84 GLY A N 1
ATOM 647 C CA . GLY A 1 84 ? -1.844 7.828 15.275 1.00 89.62 84 GLY A CA 1
ATOM 648 C C . GLY A 1 84 ? -2.611 6.535 15.582 1.00 89.62 84 GLY A C 1
ATOM 649 O O . GLY A 1 84 ? -3.781 6.584 15.948 1.00 89.62 84 GLY A O 1
ATOM 650 N N . MET A 1 85 ? -1.944 5.376 15.522 1.00 95.12 85 MET A N 1
ATOM 651 C CA . MET A 1 85 ? -2.559 4.115 15.959 1.00 95.12 85 MET A CA 1
ATOM 652 C C . MET A 1 85 ? -2.799 4.098 17.470 1.00 95.12 85 MET A C 1
ATOM 654 O O . MET A 1 85 ? -3.803 3.553 17.920 1.00 95.12 85 MET A O 1
ATOM 658 N N . ALA A 1 86 ? -1.885 4.668 18.263 1.00 95.81 86 ALA A N 1
ATOM 659 C CA . ALA A 1 86 ? -2.055 4.764 19.711 1.00 95.81 86 ALA A CA 1
ATOM 660 C C . ALA A 1 86 ? -3.298 5.594 20.070 1.00 95.81 86 ALA A C 1
ATOM 662 O O . ALA A 1 86 ? -4.070 5.170 20.931 1.00 95.81 86 ALA A O 1
ATOM 663 N N . ASP A 1 87 ? -3.550 6.691 19.347 1.00 92.44 87 ASP A N 1
ATOM 664 C CA . ASP A 1 87 ? -4.774 7.489 19.488 1.00 92.44 87 ASP A CA 1
ATOM 665 C C . ASP A 1 87 ? -6.029 6.654 19.154 1.00 92.44 87 ASP A C 1
ATOM 667 O O . ASP A 1 87 ? -7.011 6.657 19.902 1.00 92.44 87 ASP A O 1
ATOM 671 N N . GLY A 1 88 ? -5.993 5.873 18.067 1.00 93.19 88 GLY A N 1
ATOM 672 C CA . GLY A 1 88 ? -7.080 4.962 17.683 1.00 93.19 88 GLY A CA 1
ATOM 673 C C . GLY A 1 88 ? -7.364 3.868 18.724 1.00 93.19 88 GLY A C 1
ATOM 674 O O . GLY A 1 88 ? -8.526 3.585 19.044 1.00 93.19 88 GLY A O 1
ATOM 675 N N . ILE A 1 89 ? -6.309 3.292 19.311 1.00 96.69 89 ILE A N 1
ATOM 676 C CA . ILE A 1 89 ? -6.382 2.308 20.404 1.00 96.69 89 ILE A CA 1
ATOM 677 C C . ILE A 1 89 ? -6.999 2.941 21.652 1.00 96.69 89 ILE A C 1
ATOM 679 O O . ILE A 1 89 ? -7.936 2.380 22.222 1.00 96.69 89 ILE A O 1
ATOM 683 N N . GLU A 1 90 ? -6.527 4.120 22.061 1.00 95.50 90 GLU A N 1
ATOM 684 C CA . GLU A 1 90 ? -7.060 4.831 23.226 1.00 95.50 90 GLU A CA 1
ATOM 685 C C . GLU A 1 90 ? -8.560 5.121 23.056 1.00 95.50 90 GLU A C 1
ATOM 687 O O . GLU A 1 90 ? -9.355 4.937 23.981 1.00 95.50 90 GLU A O 1
ATOM 692 N N . GLN A 1 91 ? -8.982 5.501 21.851 1.00 93.12 91 GLN A N 1
ATOM 693 C CA . GLN A 1 91 ? -10.392 5.743 21.547 1.00 93.12 91 GLN A CA 1
ATOM 694 C C . GLN A 1 91 ? -11.236 4.469 21.533 1.00 93.12 91 GLN A C 1
ATOM 696 O O . GLN A 1 91 ? -12.407 4.500 21.921 1.00 93.12 91 GLN A O 1
ATOM 701 N N . ALA A 1 92 ? -10.675 3.332 21.118 1.00 95.62 92 ALA A N 1
ATOM 702 C CA . ALA A 1 92 ? -11.343 2.040 21.254 1.00 95.62 92 ALA A CA 1
ATOM 703 C C . ALA A 1 92 ? -11.579 1.691 22.733 1.00 95.62 92 ALA A C 1
ATOM 705 O O . ALA A 1 92 ? -12.705 1.338 23.089 1.00 95.62 92 ALA A O 1
ATOM 706 N N . VAL A 1 93 ? -10.579 1.914 23.597 1.00 95.81 93 VAL A N 1
ATOM 707 C CA . VAL A 1 93 ? -10.707 1.746 25.056 1.00 95.81 93 VAL A CA 1
ATOM 708 C C . VAL A 1 93 ? -11.784 2.670 25.630 1.00 95.81 93 VAL A C 1
ATOM 710 O O . VAL A 1 93 ? -12.691 2.195 26.313 1.00 95.81 93 VAL A O 1
ATOM 713 N N . LYS A 1 94 ? -11.751 3.973 25.309 1.00 93.06 94 LYS A N 1
ATOM 714 C CA . LYS A 1 94 ? -12.757 4.959 25.762 1.00 93.06 94 LYS A CA 1
ATOM 715 C C . LYS A 1 94 ? -14.182 4.567 25.365 1.00 93.06 94 LYS A C 1
ATOM 717 O O . LYS A 1 94 ? -15.122 4.814 26.115 1.00 93.06 94 LYS A O 1
ATOM 722 N N . CYS A 1 95 ? -14.343 3.934 24.204 1.00 90.56 95 CYS A N 1
ATOM 723 C CA . CYS A 1 95 ? -15.636 3.478 23.697 1.00 90.56 95 CYS A CA 1
ATOM 724 C C . CYS A 1 95 ? -16.013 2.051 24.136 1.00 90.56 95 CYS A C 1
ATOM 726 O O . CYS A 1 95 ? -17.024 1.545 23.657 1.00 90.56 95 CYS A O 1
ATOM 728 N N . SER A 1 96 ? -15.228 1.395 25.004 1.00 94.38 96 SER A N 1
ATOM 729 C CA . SER A 1 96 ? -15.424 -0.014 25.399 1.00 94.38 96 SER A CA 1
ATOM 730 C C . SER A 1 96 ? -15.558 -0.971 24.205 1.00 94.38 96 SER A C 1
ATOM 732 O O . SER A 1 96 ? -16.362 -1.900 24.220 1.00 94.38 96 SER A O 1
ATOM 734 N N . ARG A 1 97 ? -14.795 -0.709 23.141 1.00 96.19 97 ARG A N 1
ATOM 735 C CA . ARG A 1 97 ? -14.763 -1.519 21.923 1.00 96.19 97 ARG A CA 1
ATOM 736 C C . ARG A 1 97 ? -13.602 -2.500 22.001 1.00 96.19 97 ARG A C 1
ATOM 738 O O . ARG A 1 97 ? -12.482 -2.088 22.300 1.00 96.19 97 ARG A O 1
ATOM 745 N N . ASP A 1 98 ? -13.870 -3.767 21.695 1.00 97.69 98 ASP A N 1
ATOM 746 C CA . ASP A 1 98 ? -12.872 -4.836 21.753 1.00 97.69 98 ASP A CA 1
ATOM 747 C C . ASP A 1 98 ? -11.653 -4.510 20.884 1.00 97.69 98 ASP A C 1
ATOM 749 O O . ASP A 1 98 ? -11.778 -3.928 19.804 1.00 97.69 98 ASP A O 1
ATOM 753 N N . ILE A 1 99 ? -10.464 -4.902 21.341 1.00 98.44 99 ILE A N 1
ATOM 754 C CA . ILE A 1 99 ? -9.201 -4.660 20.637 1.00 98.44 99 ILE A CA 1
ATOM 755 C C . ILE A 1 99 ? -8.512 -5.996 20.397 1.00 98.44 99 ILE A C 1
ATOM 757 O O . ILE A 1 99 ? -8.290 -6.765 21.331 1.00 98.44 99 ILE A O 1
ATOM 761 N N . GLU A 1 100 ? -8.151 -6.267 19.147 1.00 98.44 100 GLU A N 1
ATOM 762 C CA . GLU A 1 100 ? -7.438 -7.480 18.757 1.00 98.44 100 GLU A CA 1
ATOM 763 C C . GLU A 1 100 ? -6.137 -7.119 18.042 1.00 98.44 100 GLU A C 1
ATOM 765 O O . GLU A 1 100 ? -6.145 -6.516 16.968 1.00 98.44 100 GLU A O 1
ATOM 770 N N . TYR A 1 101 ? -5.009 -7.520 18.623 1.00 98.12 101 TYR A N 1
ATOM 771 C CA . TYR A 1 101 ? -3.696 -7.338 18.014 1.00 98.12 101 TYR A CA 1
ATOM 772 C C . TYR A 1 101 ? -3.376 -8.500 17.076 1.00 98.12 101 TYR A C 1
ATOM 774 O O . TYR A 1 101 ? -3.575 -9.667 17.417 1.00 98.12 101 TYR A O 1
ATOM 782 N N . ARG A 1 102 ? -2.863 -8.176 15.890 1.00 97.31 102 ARG A N 1
ATOM 783 C CA . ARG A 1 102 ? -2.553 -9.130 14.825 1.00 97.31 102 ARG A CA 1
ATOM 784 C C . ARG A 1 102 ? -1.178 -8.881 14.231 1.00 97.31 102 ARG A C 1
ATOM 786 O O . ARG A 1 102 ? -0.586 -7.808 14.381 1.00 97.31 102 ARG A O 1
ATOM 793 N N . GLN A 1 103 ? -0.700 -9.906 13.538 1.00 93.25 103 GLN A N 1
ATOM 794 C CA . GLN A 1 103 ? 0.493 -9.864 12.709 1.00 93.25 103 GLN A CA 1
ATOM 795 C C . GLN A 1 103 ? 0.229 -10.599 11.399 1.00 93.25 103 GLN A C 1
ATOM 797 O O . GLN A 1 103 ? -0.496 -11.598 11.370 1.00 93.25 103 GLN A O 1
ATOM 802 N N . LEU A 1 104 ? 0.826 -10.112 10.320 1.00 89.19 104 LEU A N 1
ATOM 803 C CA . LEU A 1 104 ? 0.822 -10.757 9.020 1.00 89.19 104 LEU A CA 1
ATOM 804 C C . LEU A 1 104 ? 2.140 -11.509 8.845 1.00 89.19 104 LEU A C 1
ATOM 806 O O . LEU A 1 104 ? 3.104 -10.991 8.285 1.00 89.19 104 LEU A O 1
ATOM 810 N N . THR A 1 105 ? 2.163 -12.770 9.274 1.00 72.75 105 THR A N 1
ATOM 811 C CA . THR A 1 105 ? 3.356 -13.636 9.221 1.00 72.75 105 THR A CA 1
ATOM 812 C C . THR A 1 105 ? 4.000 -13.727 7.834 1.00 72.75 105 THR A C 1
ATOM 814 O O . THR A 1 105 ? 5.203 -13.947 7.730 1.00 72.75 105 THR A O 1
ATOM 817 N N . THR A 1 106 ? 3.221 -13.527 6.769 1.00 65.50 106 THR A N 1
ATOM 818 C CA . THR A 1 106 ? 3.677 -13.573 5.373 1.00 65.50 106 THR A CA 1
ATOM 819 C C . THR A 1 106 ? 3.765 -12.201 4.704 1.00 65.50 106 THR A C 1
ATOM 821 O O . THR A 1 106 ? 4.022 -12.135 3.500 1.00 65.50 106 THR A O 1
ATOM 824 N N . TRP A 1 107 ? 3.482 -11.100 5.411 1.00 69.44 107 TRP A N 1
ATOM 825 C CA . TRP A 1 107 ? 3.553 -9.778 4.798 1.00 69.44 107 TRP A CA 1
ATOM 826 C C . TRP A 1 107 ? 5.000 -9.320 4.638 1.00 69.44 107 TRP A C 1
ATOM 828 O O . TRP A 1 107 ? 5.873 -9.569 5.470 1.00 69.44 107 TRP A O 1
ATOM 838 N N . ARG A 1 108 ? 5.243 -8.692 3.488 1.00 63.69 108 ARG A N 1
ATOM 839 C CA . ARG A 1 108 ? 6.553 -8.410 2.911 1.00 63.69 108 ARG A CA 1
ATOM 840 C C . ARG A 1 108 ? 7.433 -7.568 3.833 1.00 63.69 108 ARG A C 1
ATOM 842 O O . ARG A 1 108 ? 7.496 -6.352 3.701 1.00 63.69 108 ARG A O 1
ATOM 849 N N . LYS A 1 109 ? 8.246 -8.220 4.667 1.00 55.78 109 LYS A N 1
ATOM 850 C CA . LYS A 1 109 ? 9.455 -7.573 5.207 1.00 55.78 109 LYS A CA 1
ATOM 851 C C . LYS A 1 109 ? 10.500 -7.317 4.112 1.00 55.78 109 LYS A C 1
ATOM 853 O O . LYS A 1 109 ? 11.383 -6.489 4.305 1.00 55.78 109 LYS A O 1
ATOM 858 N N . HIS A 1 110 ? 10.424 -8.020 2.976 1.00 59.66 110 HIS A N 1
ATOM 859 C CA . HIS A 1 110 ? 11.358 -7.892 1.855 1.00 59.66 110 HIS A CA 1
ATOM 860 C C . HIS A 1 110 ? 10.679 -7.310 0.612 1.00 59.66 110 HIS A C 1
ATOM 862 O O . HIS A 1 110 ? 9.581 -7.702 0.243 1.00 59.66 110 HIS A O 1
ATOM 868 N N . LYS A 1 111 ? 11.349 -6.346 -0.025 1.00 74.12 111 LYS A N 1
ATOM 869 C CA . LYS A 1 111 ? 10.965 -5.780 -1.324 1.00 74.12 111 LYS A CA 1
ATOM 870 C C . LYS A 1 111 ? 11.568 -6.661 -2.432 1.00 74.12 111 LYS A C 1
ATOM 872 O O . LYS A 1 111 ? 12.760 -6.977 -2.331 1.00 74.12 111 LYS A O 1
ATOM 877 N N . PRO A 1 112 ? 10.840 -6.990 -3.518 1.00 83.62 112 PRO A N 1
ATOM 878 C CA . PRO A 1 112 ? 11.366 -7.848 -4.574 1.00 83.62 112 PRO A CA 1
ATOM 879 C C . PRO A 1 112 ? 12.583 -7.194 -5.203 1.00 83.62 112 PRO A C 1
ATOM 881 O O . PRO A 1 112 ? 12.562 -6.009 -5.535 1.00 83.62 112 PRO A O 1
ATOM 884 N N . SER A 1 113 ? 13.665 -7.952 -5.372 1.00 89.00 113 SER A N 1
ATOM 885 C CA . SER A 1 113 ? 14.869 -7.421 -6.011 1.00 89.00 113 SER A CA 1
ATOM 886 C C . SER A 1 113 ? 14.566 -6.942 -7.437 1.00 89.00 113 SER A C 1
ATOM 888 O O . SER A 1 113 ? 13.682 -7.475 -8.109 1.00 89.00 113 SER A O 1
ATOM 890 N N . MET A 1 114 ? 15.344 -5.982 -7.951 1.00 93.06 114 MET A N 1
ATOM 891 C CA . MET A 1 114 ? 15.212 -5.546 -9.352 1.00 93.06 114 MET A CA 1
ATOM 892 C C . MET A 1 114 ? 15.351 -6.715 -10.340 1.00 93.06 114 MET A C 1
ATOM 894 O O . MET A 1 114 ? 14.705 -6.718 -11.384 1.00 93.06 114 MET A O 1
ATOM 898 N N . ASN A 1 115 ? 16.155 -7.730 -9.997 1.00 94.44 115 ASN A N 1
ATOM 899 C CA . ASN A 1 115 ? 16.250 -8.969 -10.768 1.00 94.44 115 ASN A CA 1
ATOM 900 C C . ASN A 1 115 ? 14.924 -9.728 -10.780 1.00 94.44 115 ASN A C 1
ATOM 902 O O . ASN A 1 115 ? 14.475 -10.119 -11.850 1.00 94.44 115 ASN A O 1
ATOM 906 N N . MET A 1 116 ? 14.280 -9.889 -9.624 1.00 91.44 116 MET A N 1
ATOM 907 C CA . MET A 1 116 ? 12.990 -10.569 -9.532 1.00 91.44 116 MET A CA 1
ATOM 908 C C . MET A 1 116 ? 11.900 -9.826 -10.313 1.00 91.44 116 MET A C 1
ATOM 910 O O . MET A 1 116 ? 11.176 -10.436 -11.099 1.00 91.44 116 MET A O 1
ATOM 914 N N . VAL A 1 117 ? 11.832 -8.498 -10.165 1.00 94.38 117 VAL A N 1
ATOM 915 C CA . VAL A 1 117 ? 10.925 -7.647 -10.952 1.00 94.38 117 VAL A CA 1
ATOM 916 C C . VAL A 1 117 ? 11.164 -7.845 -12.444 1.00 94.38 117 VAL A C 1
ATOM 918 O O . VAL A 1 117 ? 10.226 -8.121 -13.192 1.00 94.38 117 VAL A O 1
ATOM 921 N N . ALA A 1 118 ? 12.421 -7.760 -12.881 1.00 95.75 118 ALA A N 1
ATOM 922 C CA . ALA A 1 118 ? 12.757 -7.942 -14.280 1.00 95.75 118 ALA A CA 1
ATOM 923 C C . ALA A 1 118 ? 12.403 -9.350 -14.773 1.00 95.75 118 ALA A C 1
ATOM 925 O O . ALA A 1 118 ? 11.819 -9.466 -15.841 1.00 95.75 118 ALA A O 1
ATOM 926 N N . MET A 1 119 ? 12.668 -10.407 -14.000 1.00 95.31 119 MET A N 1
ATOM 927 C CA . MET A 1 119 ? 12.302 -11.782 -14.356 1.00 95.31 119 MET A CA 1
ATOM 928 C C . MET A 1 119 ? 10.793 -11.942 -14.555 1.00 95.31 119 MET A C 1
ATOM 930 O O . MET A 1 119 ? 10.365 -12.481 -15.578 1.00 95.31 119 MET A O 1
ATOM 934 N N . VAL A 1 120 ? 9.977 -11.425 -13.633 1.00 95.62 120 VAL A N 1
ATOM 935 C CA . VAL A 1 120 ? 8.514 -11.479 -13.764 1.00 95.62 120 VAL A CA 1
ATOM 936 C C . VAL A 1 120 ? 8.046 -10.743 -15.021 1.00 95.62 120 VAL A C 1
ATOM 938 O O . VAL A 1 120 ? 7.265 -11.295 -15.794 1.00 95.62 120 VAL A O 1
ATOM 941 N N . VAL A 1 121 ? 8.578 -9.546 -15.284 1.00 97.00 121 VAL A N 1
ATOM 942 C CA . VAL A 1 121 ? 8.236 -8.780 -16.492 1.00 97.00 121 VAL A CA 1
ATOM 943 C C . VAL A 1 121 ? 8.695 -9.492 -17.762 1.00 97.00 121 VAL A C 1
ATOM 945 O O . VAL A 1 121 ? 7.946 -9.539 -18.732 1.00 97.00 121 VAL A O 1
ATOM 948 N N . THR A 1 122 ? 9.890 -10.088 -17.766 1.00 96.69 122 THR A N 1
ATOM 949 C CA . THR A 1 122 ? 10.398 -10.815 -18.939 1.00 96.69 122 THR A CA 1
ATOM 950 C C . THR A 1 122 ? 9.494 -11.983 -19.312 1.00 96.69 122 THR A C 1
ATOM 952 O O . THR A 1 122 ? 9.279 -12.218 -20.497 1.00 96.69 122 THR A O 1
ATOM 955 N N . LYS A 1 123 ? 8.920 -12.664 -18.310 1.00 95.56 123 LYS A N 1
ATOM 956 C CA . LYS A 1 123 ? 7.979 -13.770 -18.498 1.00 95.56 123 LYS A CA 1
ATOM 957 C C . LYS A 1 123 ? 6.614 -13.289 -18.993 1.00 95.56 123 LYS A C 1
ATOM 959 O O . LYS A 1 123 ? 6.065 -13.891 -19.903 1.00 95.56 123 LYS A O 1
ATOM 964 N N . GLU A 1 124 ? 6.067 -12.225 -18.405 1.00 96.69 124 GLU A N 1
ATOM 965 C CA . GLU A 1 124 ? 4.744 -11.704 -18.783 1.00 96.69 124 GLU A CA 1
ATOM 966 C C . GLU A 1 124 ? 4.733 -11.082 -20.189 1.00 96.69 124 GLU A C 1
ATOM 968 O O . GLU A 1 124 ? 3.754 -11.220 -20.916 1.00 96.69 124 GLU A O 1
ATOM 973 N N . PHE A 1 125 ? 5.816 -10.406 -20.583 1.00 95.69 125 PHE A N 1
ATOM 974 C CA . PHE A 1 125 ? 5.922 -9.710 -21.872 1.00 95.69 125 PHE A CA 1
ATOM 975 C C . PHE A 1 125 ? 6.669 -10.510 -22.947 1.00 95.69 125 PHE A C 1
ATOM 977 O O . PHE A 1 125 ? 6.957 -9.955 -24.008 1.00 95.69 125 PHE A O 1
ATOM 984 N N . ASP A 1 126 ? 7.048 -11.759 -22.661 1.00 95.88 126 ASP A N 1
ATOM 985 C CA . ASP A 1 126 ? 7.879 -12.600 -23.535 1.00 95.88 126 ASP A CA 1
ATOM 986 C C . ASP A 1 126 ? 9.099 -11.843 -24.102 1.00 95.88 126 ASP A C 1
ATOM 988 O O . ASP A 1 126 ? 9.390 -11.814 -25.296 1.00 95.88 126 ASP A O 1
ATOM 992 N N . THR A 1 127 ? 9.782 -11.105 -23.223 1.00 96.12 127 THR A N 1
ATOM 993 C CA . THR A 1 127 ? 10.889 -10.218 -23.597 1.00 96.12 127 THR A CA 1
ATOM 994 C C . THR A 1 127 ? 12.084 -10.490 -22.688 1.00 96.12 127 THR A C 1
ATOM 996 O O . THR A 1 127 ? 12.094 -10.011 -21.555 1.00 96.12 127 THR A O 1
ATOM 999 N N . PRO A 1 128 ? 13.118 -11.221 -23.148 1.00 96.69 128 PRO A N 1
ATOM 1000 C CA . PRO A 1 128 ? 14.268 -11.583 -22.319 1.00 96.69 128 PRO A CA 1
ATOM 1001 C C . PRO A 1 128 ? 15.017 -10.377 -21.732 1.00 96.69 128 PRO A C 1
ATOM 1003 O O . PRO A 1 128 ? 15.084 -9.305 -22.336 1.00 96.69 128 PRO A O 1
ATOM 1006 N N . LEU A 1 129 ? 15.678 -10.559 -20.581 1.00 96.06 129 LEU A N 1
ATOM 1007 C CA . LEU A 1 129 ? 16.342 -9.460 -19.858 1.00 96.06 129 LEU A CA 1
ATOM 1008 C C . LEU A 1 129 ? 17.387 -8.714 -20.708 1.00 96.06 129 LEU A C 1
ATOM 1010 O O . LEU A 1 129 ? 17.482 -7.487 -20.653 1.00 96.06 129 LEU A O 1
ATOM 1014 N N . HIS A 1 130 ? 18.159 -9.431 -21.527 1.00 96.38 130 HIS A N 1
ATOM 1015 C CA . HIS A 1 130 ? 19.137 -8.803 -22.418 1.00 96.38 130 HIS A CA 1
ATOM 1016 C C . HIS A 1 130 ? 18.465 -7.911 -23.483 1.00 96.38 130 HIS A C 1
ATOM 1018 O O . HIS A 1 130 ? 19.019 -6.876 -23.856 1.00 96.38 130 HIS A O 1
ATOM 1024 N N . VAL A 1 131 ? 17.239 -8.240 -23.911 1.00 96.88 131 VAL A N 1
ATOM 1025 C CA . VAL A 1 131 ? 16.434 -7.423 -24.834 1.00 96.88 131 VAL A CA 1
ATOM 1026 C C . VAL A 1 131 ? 15.923 -6.162 -24.137 1.00 96.88 131 VAL A C 1
ATOM 1028 O O . VAL A 1 131 ? 15.997 -5.074 -24.718 1.00 96.88 131 VAL A O 1
ATOM 1031 N N . LEU A 1 132 ? 15.514 -6.254 -22.867 1.00 95.75 132 LEU A N 1
ATOM 1032 C CA . LEU A 1 132 ? 15.168 -5.074 -22.061 1.00 95.75 132 LEU A CA 1
ATOM 1033 C C . LEU A 1 132 ? 16.350 -4.099 -21.937 1.00 95.75 132 LEU A C 1
ATOM 1035 O O . LEU A 1 132 ? 16.150 -2.885 -21.982 1.00 95.75 132 LEU A O 1
ATOM 1039 N N . ARG A 1 133 ? 17.585 -4.608 -21.858 1.00 96.75 133 ARG A N 1
ATOM 1040 C CA . ARG A 1 133 ? 18.813 -3.788 -21.817 1.00 96.75 133 ARG A CA 1
ATOM 1041 C C . ARG A 1 133 ? 19.249 -3.257 -23.188 1.00 96.75 133 ARG A C 1
ATOM 1043 O O . ARG A 1 133 ? 19.939 -2.242 -23.276 1.00 96.75 133 ARG A O 1
ATOM 1050 N N . SER A 1 134 ? 18.815 -3.898 -24.272 1.00 95.81 134 SER A N 1
ATOM 1051 C CA . SER A 1 134 ? 19.198 -3.543 -25.643 1.00 95.81 134 SER A CA 1
ATOM 1052 C C . SER A 1 134 ? 18.736 -2.142 -26.063 1.00 95.81 134 SER A C 1
ATOM 1054 O O . SER A 1 134 ? 17.833 -1.548 -25.465 1.00 95.81 134 SER A O 1
ATOM 1056 N N . ARG A 1 135 ? 19.321 -1.608 -27.141 1.00 93.50 135 ARG A N 1
ATOM 1057 C CA . ARG A 1 135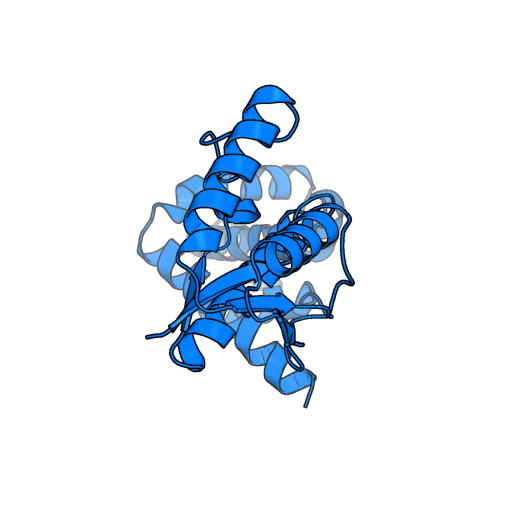 ? 18.889 -0.352 -27.786 1.00 93.50 135 ARG A CA 1
ATOM 1058 C C . ARG A 1 135 ? 17.633 -0.510 -28.658 1.00 93.50 135 ARG A C 1
ATOM 1060 O O . ARG A 1 135 ? 17.253 0.445 -29.318 1.00 93.50 135 ARG A O 1
ATOM 1067 N N . ASN A 1 136 ? 16.983 -1.677 -28.658 1.00 91.50 136 ASN A N 1
ATOM 1068 C CA . ASN A 1 136 ? 15.805 -1.920 -29.485 1.00 91.50 136 ASN A CA 1
ATOM 1069 C C . ASN A 1 136 ? 14.615 -1.054 -29.027 1.00 91.50 136 ASN A C 1
ATOM 1071 O O . ASN A 1 136 ? 14.220 -1.071 -27.851 1.00 91.50 136 ASN A O 1
ATOM 1075 N N . THR A 1 137 ? 14.072 -0.291 -29.973 1.00 91.44 137 THR A N 1
ATOM 1076 C CA . THR A 1 137 ? 12.988 0.681 -29.794 1.00 91.44 137 THR A CA 1
ATOM 1077 C C . THR A 1 137 ? 11.640 0.188 -30.319 1.00 91.44 137 THR A C 1
ATOM 1079 O O . THR A 1 137 ? 10.677 0.953 -30.309 1.00 91.44 137 THR A O 1
ATOM 1082 N N . TYR A 1 138 ? 11.527 -1.080 -30.732 1.00 94.88 138 TYR A N 1
ATOM 1083 C CA . TYR A 1 138 ? 10.244 -1.670 -31.104 1.00 94.88 138 TYR A CA 1
ATOM 1084 C C . TYR A 1 138 ? 9.240 -1.527 -29.958 1.00 94.88 138 TYR A C 1
ATOM 1086 O O . TYR A 1 138 ? 9.554 -1.805 -28.797 1.00 94.88 138 TYR A O 1
ATOM 1094 N N . THR A 1 139 ? 8.022 -1.092 -30.280 1.00 91.50 139 THR A N 1
ATOM 1095 C CA . THR A 1 139 ? 7.036 -0.626 -29.296 1.00 91.50 139 THR A CA 1
ATOM 1096 C C . THR A 1 139 ? 6.747 -1.656 -28.205 1.00 91.50 139 THR A C 1
ATOM 1098 O O . THR A 1 139 ? 6.644 -1.282 -27.040 1.00 91.50 139 THR A O 1
ATOM 1101 N N . GLN A 1 140 ? 6.671 -2.948 -28.544 1.00 92.06 140 GLN A N 1
ATOM 1102 C CA . GLN A 1 140 ? 6.435 -4.008 -27.552 1.00 92.06 140 GLN A CA 1
ATOM 1103 C C . GLN A 1 140 ? 7.603 -4.163 -26.566 1.00 92.06 140 GLN A C 1
ATOM 1105 O O . GLN A 1 140 ? 7.390 -4.317 -25.366 1.00 92.06 140 GLN A O 1
ATOM 1110 N N . ILE A 1 141 ? 8.842 -4.012 -27.039 1.00 95.12 141 ILE A N 1
ATOM 1111 C CA . ILE A 1 141 ? 10.033 -4.048 -26.182 1.00 95.12 141 ILE A CA 1
ATOM 1112 C C . ILE A 1 141 ? 10.091 -2.791 -25.304 1.00 95.12 141 ILE A C 1
ATOM 1114 O O . ILE A 1 141 ? 10.453 -2.865 -24.130 1.00 95.12 141 ILE A O 1
ATOM 1118 N N . VAL A 1 142 ? 9.712 -1.630 -25.847 1.00 94.62 142 VAL A N 1
ATOM 1119 C CA . VAL A 1 142 ? 9.615 -0.378 -25.080 1.00 94.62 142 VAL A CA 1
ATOM 1120 C C . VAL A 1 142 ? 8.566 -0.499 -23.973 1.00 94.62 142 VAL A C 1
ATOM 1122 O O . VAL A 1 142 ? 8.878 -0.146 -22.838 1.00 94.62 142 VAL A O 1
ATOM 1125 N N . LYS A 1 143 ? 7.386 -1.075 -24.257 1.00 94.81 143 LYS A N 1
ATOM 1126 C CA . LYS A 1 143 ? 6.363 -1.402 -23.246 1.00 94.81 143 LYS A CA 1
ATOM 1127 C C . LYS A 1 143 ? 6.945 -2.242 -22.117 1.00 94.81 143 LYS A C 1
ATOM 1129 O O . LYS A 1 143 ? 6.876 -1.833 -20.961 1.00 94.81 143 LYS A O 1
ATOM 1134 N N . ALA A 1 144 ? 7.550 -3.379 -22.454 1.00 96.44 144 ALA A N 1
ATOM 1135 C CA . ALA A 1 144 ? 8.129 -4.291 -21.471 1.00 96.44 144 ALA A CA 1
ATOM 1136 C C . ALA A 1 144 ? 9.213 -3.600 -20.624 1.00 96.44 144 ALA A C 1
ATOM 1138 O O . ALA A 1 144 ? 9.255 -3.738 -19.402 1.00 96.44 144 ALA A O 1
ATOM 1139 N N . ARG A 1 145 ? 10.060 -2.778 -21.253 1.00 97.06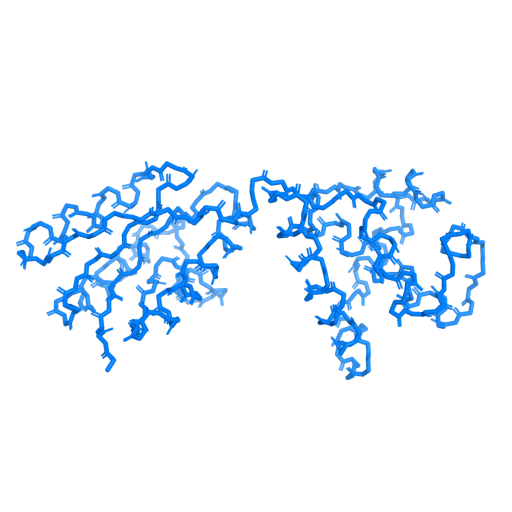 145 ARG A N 1
ATOM 1140 C CA . ARG A 1 145 ? 11.101 -2.007 -20.562 1.00 97.06 145 ARG A CA 1
ATOM 1141 C C . ARG A 1 145 ? 10.516 -0.953 -19.623 1.00 97.06 145 ARG A C 1
ATOM 1143 O O . ARG A 1 145 ? 10.982 -0.837 -18.493 1.00 97.06 145 ARG A O 1
ATOM 1150 N N . HIS A 1 146 ? 9.509 -0.204 -20.068 1.00 96.25 146 HIS A N 1
ATOM 1151 C CA . HIS A 1 146 ? 8.836 0.800 -19.244 1.00 96.25 146 HIS A CA 1
ATOM 1152 C C . HIS A 1 146 ? 8.129 0.147 -18.052 1.00 96.25 146 HIS A C 1
ATOM 1154 O O . HIS A 1 146 ? 8.272 0.631 -16.933 1.00 96.25 146 HIS A O 1
ATOM 1160 N N . ALA A 1 147 ? 7.458 -0.989 -18.269 1.00 96.94 147 ALA A N 1
ATOM 1161 C CA . ALA A 1 147 ? 6.872 -1.797 -17.203 1.00 96.94 147 ALA A CA 1
ATOM 1162 C C . ALA A 1 147 ? 7.922 -2.210 -16.162 1.00 96.94 147 ALA A C 1
ATOM 1164 O O . ALA A 1 147 ? 7.729 -1.983 -14.970 1.00 96.94 147 ALA A O 1
ATOM 1165 N N . ALA A 1 148 ? 9.062 -2.751 -16.602 1.00 97.25 148 ALA A N 1
ATOM 1166 C CA . ALA A 1 148 ? 10.138 -3.168 -15.705 1.00 97.25 148 ALA A CA 1
ATOM 1167 C C . ALA A 1 148 ? 10.715 -1.997 -14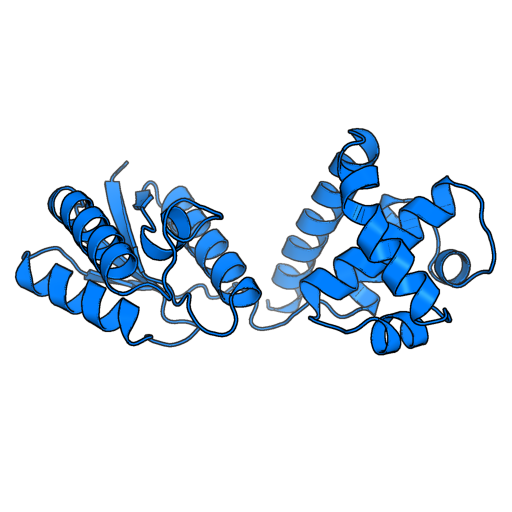.893 1.00 97.25 148 ALA A C 1
ATOM 1169 O O . ALA A 1 148 ? 10.901 -2.119 -13.685 1.00 97.25 148 ALA A O 1
ATOM 1170 N N . MET A 1 149 ? 10.964 -0.849 -15.529 1.00 97.56 149 MET A N 1
ATOM 1171 C CA . MET A 1 149 ? 11.480 0.344 -14.849 1.00 97.56 149 MET A CA 1
ATOM 1172 C C . MET A 1 149 ? 10.492 0.900 -13.823 1.00 97.56 149 MET A C 1
ATOM 1174 O O . MET A 1 149 ? 10.896 1.202 -12.702 1.00 97.56 149 MET A O 1
ATOM 1178 N N . ALA A 1 150 ? 9.211 0.997 -14.183 1.00 95.69 150 ALA A N 1
ATOM 1179 C CA . ALA A 1 150 ? 8.170 1.496 -13.293 1.00 95.69 150 ALA A CA 1
ATOM 1180 C C . ALA A 1 150 ? 7.934 0.568 -12.100 1.00 95.69 150 ALA A C 1
ATOM 1182 O O . ALA A 1 150 ? 7.866 1.039 -10.968 1.00 95.69 150 ALA A O 1
ATOM 1183 N N . LEU A 1 151 ? 7.901 -0.749 -12.317 1.00 94.31 151 LEU A N 1
ATOM 1184 C CA . LEU A 1 151 ? 7.755 -1.712 -11.226 1.00 94.31 151 LEU A CA 1
ATOM 1185 C C . LEU A 1 151 ? 8.993 -1.739 -10.315 1.00 94.31 151 LEU A C 1
ATOM 1187 O O . LEU A 1 151 ? 8.840 -1.816 -9.099 1.00 94.31 151 LEU A O 1
ATOM 1191 N N . CYS A 1 152 ? 10.209 -1.599 -10.859 1.00 94.69 152 CYS A N 1
ATOM 1192 C CA . CYS A 1 152 ? 11.417 -1.431 -10.041 1.00 94.69 152 CYS A CA 1
ATOM 1193 C C . CYS A 1 152 ? 11.361 -0.139 -9.214 1.00 94.69 152 CYS A C 1
ATOM 1195 O O . CYS A 1 152 ? 11.771 -0.128 -8.056 1.00 94.69 152 CYS A O 1
ATOM 1197 N N . HIS A 1 153 ? 10.858 0.958 -9.785 1.00 92.94 153 HIS A N 1
ATOM 1198 C CA . HIS A 1 153 ? 10.676 2.202 -9.043 1.00 92.94 153 HIS A CA 1
ATOM 1199 C C . HIS A 1 153 ? 9.670 2.021 -7.902 1.00 92.94 153 HIS A C 1
ATOM 1201 O O . HIS A 1 153 ? 10.021 2.271 -6.750 1.00 92.94 153 HIS A O 1
ATOM 1207 N N . LYS A 1 154 ? 8.483 1.485 -8.218 1.00 88.00 154 LYS A N 1
ATOM 1208 C CA . LYS A 1 154 ? 7.399 1.215 -7.268 1.00 88.00 154 LYS A CA 1
ATOM 1209 C C . LYS A 1 154 ? 7.863 0.350 -6.097 1.00 88.00 154 LYS A C 1
ATOM 1211 O O . LYS A 1 154 ? 7.732 0.751 -4.949 1.00 88.00 154 LYS A O 1
ATOM 1216 N N . TYR A 1 155 ? 8.442 -0.818 -6.374 1.00 85.69 155 TYR A N 1
ATOM 1217 C CA . TYR A 1 155 ? 8.749 -1.783 -5.318 1.00 85.69 155 TYR A CA 1
ATOM 1218 C C . TYR A 1 155 ? 10.075 -1.535 -4.600 1.00 85.69 155 TYR A C 1
ATOM 1220 O O . TYR A 1 155 ? 10.238 -1.995 -3.475 1.00 85.69 155 TYR A O 1
ATOM 1228 N N . ASN A 1 156 ? 11.039 -0.839 -5.209 1.00 86.19 156 ASN A N 1
ATOM 1229 C CA . ASN A 1 156 ? 12.350 -0.620 -4.589 1.00 86.19 156 ASN A CA 1
ATOM 1230 C C . ASN A 1 156 ? 12.580 0.814 -4.094 1.00 86.19 156 ASN A C 1
ATOM 1232 O O . ASN A 1 156 ? 13.635 1.058 -3.507 1.00 86.19 156 ASN A O 1
ATOM 1236 N N . GLY A 1 157 ? 11.678 1.764 -4.373 1.00 83.56 157 GLY A N 1
ATOM 1237 C CA . GLY A 1 157 ? 11.896 3.194 -4.101 1.00 83.56 157 GLY A CA 1
ATOM 1238 C C . GLY A 1 157 ? 13.138 3.758 -4.807 1.00 83.56 157 GLY A C 1
ATOM 1239 O O . GLY A 1 157 ? 13.736 4.739 -4.373 1.00 83.56 157 GLY A O 1
ATOM 1240 N N . ALA A 1 158 ? 13.611 3.088 -5.862 1.00 87.00 158 ALA A N 1
ATOM 1241 C CA . ALA A 1 158 ? 14.886 3.400 -6.484 1.00 87.00 158 ALA A CA 1
ATOM 1242 C C . ALA A 1 158 ? 14.757 4.592 -7.437 1.00 87.00 158 ALA A C 1
ATOM 1244 O O . ALA A 1 158 ? 13.923 4.579 -8.338 1.00 87.00 158 ALA A O 1
ATOM 1245 N N . GLY A 1 159 ? 15.626 5.594 -7.295 1.00 91.81 159 GLY A N 1
ATOM 1246 C CA . GLY A 1 159 ? 15.668 6.724 -8.225 1.00 91.81 159 GLY A CA 1
ATOM 1247 C C . GLY A 1 159 ? 16.131 6.341 -9.647 1.00 91.81 159 GLY A C 1
ATOM 1248 O O . GLY A 1 159 ? 16.753 5.282 -9.836 1.00 91.81 159 GLY A O 1
ATOM 1249 N N . PRO A 1 160 ? 15.911 7.224 -10.645 1.00 95.75 160 PRO A N 1
ATOM 1250 C CA . PRO A 1 160 ? 16.190 6.953 -12.059 1.00 95.75 160 PRO A CA 1
ATOM 1251 C C . PRO A 1 160 ? 17.610 6.453 -12.349 1.00 95.75 160 PRO A C 1
ATOM 1253 O O . PRO A 1 160 ? 17.791 5.532 -13.140 1.00 95.75 160 PRO A O 1
ATOM 1256 N N . SER A 1 161 ? 18.628 6.981 -11.665 1.00 95.88 161 SER A N 1
ATOM 1257 C CA . SER A 1 161 ? 20.028 6.579 -11.868 1.00 95.88 161 SER A CA 1
ATOM 1258 C C . SER A 1 161 ? 20.313 5.133 -11.448 1.00 95.88 161 SER A C 1
ATOM 1260 O O . SER A 1 161 ? 21.062 4.429 -12.124 1.00 95.88 161 SER A O 1
ATOM 1262 N N . LYS A 1 162 ? 19.717 4.658 -10.344 1.00 96.56 162 LYS A N 1
ATOM 1263 C CA . LYS A 1 162 ? 19.920 3.278 -9.863 1.00 96.56 162 LYS A CA 1
ATOM 1264 C C . LYS A 1 162 ? 19.249 2.278 -10.804 1.00 96.56 162 LYS A C 1
ATOM 1266 O O . LYS A 1 162 ? 19.865 1.279 -11.168 1.00 96.56 162 LYS A O 1
ATOM 1271 N N . ILE A 1 163 ? 18.029 2.588 -11.240 1.00 97.25 163 ILE A N 1
ATOM 1272 C CA . ILE A 1 163 ? 17.289 1.799 -12.233 1.00 97.25 163 ILE A CA 1
ATOM 1273 C C . ILE A 1 163 ? 18.021 1.810 -13.583 1.00 97.25 163 ILE A C 1
ATOM 1275 O O . ILE A 1 163 ? 18.174 0.765 -14.214 1.00 97.25 163 ILE A O 1
ATOM 1279 N N . GLY A 1 164 ? 18.532 2.968 -14.004 1.00 96.88 164 GLY A N 1
ATOM 1280 C CA . GLY A 1 164 ? 19.278 3.133 -15.251 1.00 96.88 164 GLY A CA 1
ATOM 1281 C C . GLY A 1 164 ? 20.523 2.253 -15.296 1.00 96.88 164 GLY A C 1
ATOM 1282 O O . GLY A 1 164 ? 20.699 1.488 -16.244 1.00 96.88 164 GLY A O 1
ATOM 1283 N N . ARG A 1 165 ? 21.325 2.247 -14.220 1.00 97.69 165 ARG A N 1
ATOM 1284 C CA . ARG A 1 165 ? 22.466 1.324 -14.084 1.00 97.69 165 ARG A CA 1
ATOM 1285 C C . ARG A 1 165 ? 22.051 -0.140 -14.226 1.00 97.69 165 ARG A C 1
ATOM 1287 O O . ARG A 1 165 ? 22.731 -0.888 -14.914 1.00 97.69 165 ARG A O 1
ATOM 1294 N N . PHE A 1 166 ? 20.927 -0.544 -13.635 1.00 97.44 166 PHE A N 1
ATOM 1295 C CA . PHE A 1 166 ? 20.441 -1.923 -13.719 1.00 97.44 166 PHE A CA 1
ATOM 1296 C C . PHE A 1 166 ? 20.009 -2.337 -15.142 1.00 97.44 166 PHE A C 1
ATOM 1298 O O . PHE A 1 166 ? 20.263 -3.469 -15.571 1.00 97.44 166 PHE A O 1
ATOM 1305 N N . PHE A 1 167 ? 19.374 -1.429 -15.892 1.00 97.38 167 PHE A N 1
ATOM 1306 C CA . PHE A 1 167 ? 18.899 -1.679 -17.262 1.00 97.38 167 PHE A CA 1
ATOM 1307 C C . PHE A 1 167 ? 19.874 -1.236 -18.365 1.00 97.38 167 PHE A C 1
ATOM 1309 O O . PHE A 1 167 ? 19.541 -1.360 -19.542 1.00 97.38 167 PHE A O 1
ATOM 1316 N N . HIS A 1 168 ? 21.067 -0.750 -18.013 1.00 96.94 168 HIS A N 1
ATOM 1317 C CA . HIS A 1 168 ? 22.049 -0.176 -18.943 1.00 96.94 168 HIS A CA 1
ATOM 1318 C C . HIS A 1 168 ? 21.446 0.980 -19.768 1.00 96.94 168 HIS A C 1
ATOM 1320 O O . HIS A 1 168 ? 21.534 1.014 -20.999 1.00 96.94 168 HIS A O 1
ATOM 1326 N N . LYS A 1 169 ? 20.769 1.902 -19.073 1.00 96.06 169 LYS A N 1
ATOM 1327 C CA . LYS A 1 169 ? 20.088 3.074 -19.635 1.00 96.06 169 LYS A CA 1
ATOM 1328 C C . LYS A 1 169 ? 20.453 4.343 -18.889 1.00 96.06 169 LYS A C 1
ATOM 1330 O O . LYS A 1 169 ? 20.698 4.317 -17.684 1.00 96.06 169 LYS A O 1
ATOM 1335 N N . ASP A 1 170 ? 20.402 5.456 -19.607 1.00 96.31 170 ASP A N 1
ATOM 1336 C CA . ASP A 1 170 ? 20.549 6.772 -19.007 1.00 96.31 170 ASP A CA 1
ATOM 1337 C C . ASP A 1 170 ? 19.384 7.071 -18.065 1.00 96.31 170 ASP A C 1
ATOM 1339 O O . ASP A 1 170 ? 18.237 6.679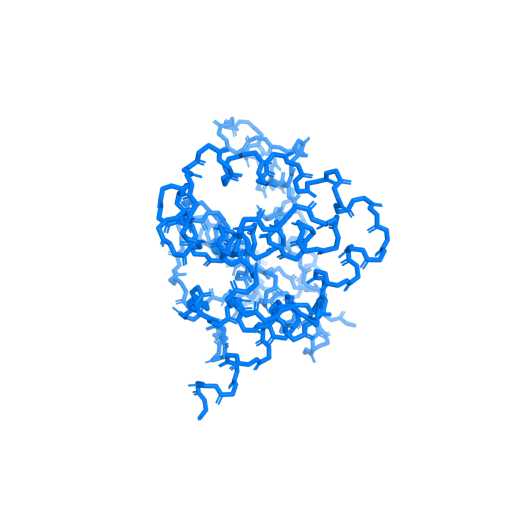 -18.309 1.00 96.31 170 ASP A O 1
ATOM 1343 N N . HIS A 1 171 ? 19.673 7.808 -16.995 1.00 95.12 171 HIS A N 1
ATOM 1344 C CA . HIS A 1 171 ? 18.670 8.216 -16.013 1.00 95.12 171 HIS A CA 1
ATOM 1345 C C . HIS A 1 171 ? 17.504 8.980 -16.672 1.00 95.12 171 HIS A C 1
ATOM 1347 O O . HIS A 1 171 ? 16.360 8.784 -16.278 1.00 95.12 171 HIS A O 1
ATOM 1353 N N . SER A 1 172 ? 17.766 9.766 -17.724 1.00 96.62 172 SER A N 1
ATOM 1354 C CA . SER A 1 172 ? 16.746 10.481 -18.505 1.00 96.62 172 SER A CA 1
ATOM 1355 C C . SER A 1 172 ? 15.787 9.537 -19.239 1.00 96.62 172 SER A C 1
ATOM 1357 O O . SER A 1 172 ? 14.586 9.800 -19.286 1.00 96.62 172 SER A O 1
ATOM 1359 N N . THR A 1 173 ? 16.283 8.401 -19.745 1.00 94.81 173 THR A N 1
ATOM 1360 C CA . THR A 1 173 ? 15.444 7.357 -20.357 1.00 94.81 173 THR A CA 1
ATOM 1361 C C . THR A 1 173 ? 14.510 6.749 -19.319 1.00 94.81 173 THR A C 1
ATOM 1363 O O . THR A 1 173 ? 13.339 6.513 -19.605 1.00 94.81 173 THR A O 1
ATOM 1366 N N . VAL A 1 174 ? 15.009 6.522 -18.101 1.00 96.75 174 VAL A N 1
ATOM 1367 C CA . VAL A 1 174 ? 14.183 6.011 -17.002 1.00 96.75 174 VAL A CA 1
ATOM 1368 C C . VAL A 1 174 ? 13.142 7.044 -16.585 1.00 96.75 174 VAL A C 1
ATOM 1370 O O . VAL A 1 174 ? 11.970 6.701 -16.501 1.00 96.75 174 VAL A O 1
ATOM 1373 N N . SER A 1 175 ? 13.525 8.308 -16.392 1.00 95.75 175 SER A N 1
ATOM 1374 C CA . SER A 1 175 ? 12.575 9.379 -16.062 1.00 95.75 175 SER A CA 1
ATOM 1375 C C . SER A 1 175 ? 11.475 9.514 -17.118 1.00 95.75 175 SER A C 1
ATOM 1377 O O . SER A 1 175 ? 10.305 9.658 -16.773 1.00 95.75 175 SER A O 1
ATOM 1379 N N . HIS A 1 176 ? 11.827 9.401 -18.403 1.00 94.62 176 HIS A N 1
ATOM 1380 C CA . HIS A 1 176 ? 10.848 9.364 -19.487 1.00 94.62 176 HIS A CA 1
ATOM 1381 C C . HIS A 1 176 ? 9.941 8.126 -19.412 1.00 94.62 176 HIS A C 1
ATOM 1383 O O . HIS A 1 176 ? 8.731 8.236 -19.581 1.00 94.62 176 HIS A O 1
ATOM 1389 N N . ALA A 1 177 ? 10.492 6.944 -19.130 1.00 93.50 177 ALA A N 1
ATOM 1390 C CA . ALA A 1 177 ? 9.697 5.728 -18.973 1.00 93.50 177 ALA A CA 1
ATOM 1391 C C . ALA A 1 177 ? 8.677 5.845 -17.828 1.00 93.50 177 ALA A C 1
ATOM 1393 O O . ALA A 1 177 ? 7.519 5.469 -18.010 1.00 93.50 177 ALA A O 1
ATOM 1394 N N . LEU A 1 178 ? 9.094 6.406 -16.687 1.00 94.25 178 LEU A N 1
ATOM 1395 C CA . LEU A 1 178 ? 8.227 6.657 -15.534 1.00 94.25 178 LEU A CA 1
ATOM 1396 C C . LEU A 1 178 ? 7.123 7.663 -15.876 1.00 94.25 178 LEU A C 1
ATOM 1398 O O . LEU A 1 178 ? 5.959 7.382 -15.618 1.00 94.25 178 LEU A O 1
ATOM 1402 N N . SER A 1 179 ? 7.452 8.780 -16.536 1.00 93.75 179 SER A N 1
ATOM 1403 C CA . SER A 1 179 ? 6.444 9.784 -16.912 1.00 93.75 179 SER A CA 1
ATOM 1404 C C . SER A 1 179 ? 5.452 9.285 -17.961 1.00 93.75 179 SER A C 1
ATOM 1406 O O . SER A 1 179 ? 4.309 9.733 -18.006 1.00 93.75 179 SER A O 1
ATOM 1408 N N . GLN A 1 180 ? 5.859 8.346 -18.819 1.00 92.75 180 GLN A N 1
ATOM 1409 C CA . GLN A 1 180 ? 4.941 7.727 -19.766 1.00 92.75 180 GLN A CA 1
ATOM 1410 C C . GLN A 1 180 ? 4.071 6.644 -19.120 1.00 92.75 180 GLN A C 1
ATOM 1412 O O . GLN A 1 180 ? 3.038 6.317 -19.701 1.00 92.75 180 GLN A O 1
ATOM 1417 N N . PHE A 1 181 ? 4.452 6.066 -17.976 1.00 91.81 181 PHE A N 1
ATOM 1418 C CA . PHE A 1 181 ? 3.831 4.851 -17.438 1.00 91.81 181 PHE A CA 1
ATOM 1419 C C . PHE A 1 181 ? 2.305 4.952 -17.331 1.00 91.81 181 PHE A C 1
ATOM 1421 O O . PHE A 1 181 ? 1.612 4.095 -17.877 1.00 91.81 181 PHE A O 1
ATOM 1428 N N . ASP A 1 182 ? 1.780 6.035 -16.756 1.00 87.31 182 ASP A N 1
ATOM 1429 C CA . ASP A 1 182 ? 0.334 6.245 -16.600 1.00 87.31 182 ASP A CA 1
ATOM 1430 C C . ASP A 1 182 ? -0.404 6.277 -17.937 1.00 87.31 182 ASP A C 1
ATOM 1432 O O . ASP A 1 182 ? -1.506 5.742 -18.074 1.00 87.31 182 ASP A O 1
ATOM 1436 N N . ARG A 1 183 ? 0.223 6.853 -18.969 1.00 90.62 183 ARG A N 1
ATOM 1437 C CA . ARG A 1 183 ? -0.326 6.853 -20.327 1.00 90.62 183 ARG A CA 1
ATOM 1438 C C . ARG A 1 183 ? -0.440 5.430 -20.873 1.00 90.62 183 ARG A C 1
ATOM 1440 O O . ARG A 1 183 ? -1.469 5.102 -21.457 1.00 90.62 183 ARG A O 1
ATOM 1447 N N . TRP A 1 184 ? 0.579 4.587 -20.694 1.00 87.75 184 TRP A N 1
ATOM 1448 C CA . TRP A 1 184 ? 0.506 3.182 -21.117 1.00 87.75 184 TRP A CA 1
ATOM 1449 C C . TRP A 1 184 ? -0.481 2.389 -20.260 1.00 87.75 184 TRP A C 1
ATOM 1451 O O . TRP A 1 184 ? -1.181 1.533 -20.791 1.00 87.75 184 TRP A O 1
ATOM 1461 N N . ASN A 1 185 ? -0.587 2.699 -18.967 1.00 89.12 185 ASN A N 1
ATOM 1462 C CA . ASN A 1 185 ? -1.467 2.005 -18.031 1.00 89.12 185 ASN A CA 1
ATOM 1463 C C . ASN A 1 185 ? -2.963 2.242 -18.299 1.00 89.12 185 ASN A C 1
ATOM 1465 O O . ASN A 1 185 ? -3.796 1.464 -17.846 1.00 89.12 185 ASN A O 1
ATOM 1469 N N . LYS A 1 186 ? -3.314 3.252 -19.108 1.00 90.69 186 LYS A N 1
ATOM 1470 C CA . LYS A 1 186 ? -4.672 3.425 -19.656 1.00 90.69 186 LYS A CA 1
ATOM 1471 C C . LYS A 1 186 ? -5.025 2.407 -20.748 1.00 90.69 186 LYS A C 1
ATOM 1473 O O . LYS A 1 186 ? -6.201 2.195 -21.021 1.00 90.69 186 LYS A O 1
ATOM 1478 N N . CYS A 1 187 ? -4.036 1.785 -21.394 1.00 92.69 187 CYS A N 1
ATOM 1479 C CA . CYS A 1 187 ? -4.271 0.720 -22.368 1.00 92.69 187 CYS A CA 1
ATOM 1480 C C . CYS A 1 187 ? -4.607 -0.583 -21.636 1.00 92.69 187 CYS A C 1
ATOM 1482 O O . CYS A 1 187 ? -3.825 -1.051 -20.805 1.00 92.69 187 CYS A O 1
ATOM 1484 N N . GLU A 1 188 ? -5.748 -1.192 -21.970 1.00 91.81 188 GLU A N 1
ATOM 1485 C CA . GLU A 1 188 ? -6.274 -2.341 -21.232 1.00 91.81 188 GLU A CA 1
ATOM 1486 C C . GLU A 1 188 ? -5.282 -3.511 -21.176 1.00 91.81 188 GLU A C 1
ATOM 1488 O O . GLU A 1 188 ? -4.999 -4.015 -20.088 1.00 91.81 188 GLU A O 1
ATOM 1493 N N . ASP A 1 189 ? -4.686 -3.885 -22.310 1.00 92.31 189 ASP A N 1
ATOM 1494 C CA . ASP A 1 189 ? -3.742 -5.005 -22.379 1.00 92.31 189 ASP A CA 1
ATOM 1495 C C . ASP A 1 189 ? -2.486 -4.767 -21.543 1.00 92.31 189 ASP A C 1
ATOM 1497 O O . ASP A 1 189 ? -2.038 -5.662 -20.825 1.00 92.31 189 ASP A O 1
ATOM 1501 N N . PHE A 1 190 ? -1.944 -3.546 -21.583 1.00 93.94 190 PHE A N 1
ATOM 1502 C CA . PHE A 1 190 ? -0.785 -3.189 -20.770 1.00 93.94 190 PHE A CA 1
ATOM 1503 C C . PHE A 1 190 ? -1.145 -3.216 -19.282 1.00 93.94 190 PHE A C 1
ATOM 1505 O O . PHE A 1 190 ? -0.447 -3.850 -18.498 1.00 93.94 190 PHE A O 1
ATOM 1512 N N . SER A 1 191 ? -2.281 -2.625 -18.902 1.00 93.50 191 SER A N 1
ATOM 1513 C CA . SER A 1 191 ? -2.764 -2.640 -17.517 1.00 93.50 191 SER A CA 1
ATOM 1514 C C . SER A 1 191 ? -2.979 -4.067 -16.993 1.00 93.50 191 SER A C 1
ATOM 1516 O O . SER A 1 191 ? -2.676 -4.374 -15.839 1.00 93.50 191 SER A O 1
ATOM 1518 N N . ARG A 1 192 ? -3.470 -4.974 -17.850 1.00 94.75 192 ARG A N 1
ATOM 1519 C CA . ARG A 1 192 ? -3.703 -6.381 -17.515 1.00 94.75 192 ARG A CA 1
ATOM 1520 C C . ARG A 1 192 ? -2.380 -7.114 -17.300 1.00 94.75 192 ARG A C 1
ATOM 1522 O O . ARG A 1 192 ? -2.273 -7.866 -16.334 1.00 94.75 192 ARG A O 1
ATOM 1529 N N . ALA A 1 193 ? -1.383 -6.853 -18.145 1.00 95.50 193 ALA A N 1
ATOM 1530 C CA . ALA A 1 193 ? -0.032 -7.380 -17.980 1.00 95.50 193 ALA A CA 1
ATOM 1531 C C . ALA A 1 193 ? 0.619 -6.883 -16.679 1.00 95.50 193 ALA A C 1
ATOM 1533 O O . ALA A 1 193 ? 1.128 -7.688 -15.903 1.00 95.50 193 ALA A O 1
ATOM 1534 N N . ILE A 1 194 ? 0.512 -5.585 -16.369 1.00 96.19 194 ILE A N 1
ATOM 1535 C CA . ILE A 1 194 ? 1.004 -5.022 -15.100 1.00 96.19 194 ILE A CA 1
ATOM 1536 C C . ILE A 1 194 ? 0.357 -5.719 -13.897 1.00 96.19 194 ILE A C 1
ATOM 1538 O O . ILE A 1 194 ? 1.079 -6.212 -13.033 1.00 96.19 194 ILE A O 1
ATOM 1542 N N . ARG A 1 195 ? -0.975 -5.868 -13.872 1.00 92.25 195 ARG A N 1
ATOM 1543 C CA . ARG A 1 195 ? -1.670 -6.574 -12.777 1.00 92.25 195 ARG A CA 1
ATOM 1544 C C . ARG A 1 195 ? -1.197 -8.023 -12.613 1.00 92.25 195 ARG A C 1
ATOM 1546 O O . ARG A 1 195 ? -1.110 -8.519 -11.489 1.00 92.25 195 ARG A O 1
ATOM 1553 N N . ARG A 1 196 ? -0.889 -8.721 -13.713 1.00 94.06 196 ARG A N 1
ATOM 1554 C CA . ARG A 1 196 ? -0.338 -10.087 -13.664 1.00 94.06 196 ARG A CA 1
ATOM 1555 C C . ARG A 1 196 ? 1.086 -10.110 -13.110 1.00 94.06 196 ARG A C 1
ATOM 1557 O O . ARG A 1 196 ? 1.362 -10.949 -12.253 1.00 94.06 196 ARG A O 1
ATOM 1564 N N . CYS A 1 197 ? 1.935 -9.157 -13.499 1.00 94.06 197 CYS A N 1
ATOM 1565 C CA . CYS A 1 197 ? 3.259 -8.980 -12.902 1.00 94.06 197 CYS A CA 1
ATOM 1566 C C . CYS A 1 197 ? 3.175 -8.739 -11.391 1.00 94.06 197 CYS A C 1
ATOM 1568 O O . CYS A 1 197 ? 3.838 -9.425 -10.620 1.00 94.06 197 CYS A O 1
ATOM 1570 N N . GLU A 1 198 ? 2.338 -7.801 -10.949 1.00 89.94 198 GLU A N 1
ATOM 1571 C CA . GLU A 1 198 ? 2.177 -7.472 -9.527 1.00 89.94 198 GLU A CA 1
ATOM 1572 C C . GLU A 1 198 ? 1.662 -8.673 -8.726 1.00 89.94 198 GLU A C 1
ATOM 1574 O O . GLU A 1 198 ? 2.200 -8.999 -7.667 1.00 89.94 198 GLU A O 1
ATOM 1579 N N . LYS A 1 199 ? 0.686 -9.413 -9.269 1.00 85.38 199 LYS A N 1
ATOM 1580 C CA . LYS A 1 199 ? 0.206 -10.658 -8.657 1.00 85.38 199 LYS A CA 1
ATOM 1581 C C . LYS A 1 199 ? 1.321 -11.701 -8.534 1.00 85.38 199 LYS A C 1
ATOM 1583 O O . LYS A 1 199 ? 1.443 -12.330 -7.486 1.00 85.38 199 LYS A O 1
ATOM 1588 N N . ALA A 1 200 ? 2.131 -11.892 -9.575 1.00 86.25 200 ALA A N 1
ATOM 1589 C CA . ALA A 1 200 ? 3.249 -12.834 -9.554 1.00 86.25 200 ALA A CA 1
ATOM 1590 C C . ALA A 1 200 ? 4.341 -12.419 -8.557 1.00 86.25 200 ALA A C 1
ATOM 1592 O O . ALA A 1 200 ? 4.849 -13.271 -7.831 1.00 86.25 200 ALA A O 1
ATOM 1593 N N . LEU A 1 201 ? 4.659 -11.124 -8.473 1.00 85.69 201 LEU A N 1
ATOM 1594 C CA . LEU A 1 201 ? 5.604 -10.588 -7.492 1.00 85.69 201 LEU A CA 1
ATOM 1595 C C . LEU A 1 201 ? 5.112 -10.807 -6.059 1.00 85.69 201 LEU A C 1
ATOM 1597 O O . LEU A 1 201 ? 5.917 -11.123 -5.188 1.00 85.69 201 LEU A O 1
ATOM 1601 N N . ASN A 1 202 ? 3.805 -10.700 -5.823 1.00 73.38 202 ASN A N 1
ATOM 1602 C CA . ASN A 1 202 ? 3.219 -10.987 -4.516 1.00 73.38 202 ASN A CA 1
ATOM 1603 C C . ASN A 1 202 ? 3.272 -12.485 -4.167 1.00 73.38 202 ASN A C 1
ATOM 1605 O O . ASN A 1 202 ? 3.557 -12.826 -3.026 1.00 73.38 202 ASN A O 1
ATOM 1609 N N . ILE A 1 203 ? 3.033 -13.390 -5.125 1.00 68.50 203 ILE A N 1
ATOM 1610 C CA . ILE A 1 203 ? 3.050 -14.848 -4.880 1.00 68.50 203 ILE A CA 1
ATOM 1611 C C . ILE A 1 203 ? 4.471 -15.375 -4.672 1.00 68.50 203 ILE A C 1
ATOM 1613 O O . ILE A 1 203 ? 4.718 -16.149 -3.751 1.00 68.50 203 ILE A O 1
ATOM 1617 N N . ALA A 1 204 ? 5.405 -14.983 -5.535 1.00 62.38 204 ALA A N 1
ATOM 1618 C CA . ALA A 1 204 ? 6.744 -15.557 -5.537 1.00 62.38 204 ALA A CA 1
ATOM 1619 C C . ALA A 1 204 ? 7.569 -15.178 -4.297 1.00 62.38 204 ALA A C 1
ATOM 1621 O O . ALA A 1 204 ? 8.563 -15.830 -3.999 1.00 62.38 204 ALA A O 1
ATOM 1622 N N . GLU A 1 205 ? 7.158 -14.158 -3.546 1.00 56.00 205 GLU A N 1
ATOM 1623 C CA . GLU A 1 205 ? 7.764 -13.863 -2.247 1.00 56.00 205 GLU A CA 1
ATOM 1624 C C . GLU A 1 205 ? 7.185 -14.689 -1.104 1.00 56.00 205 GLU A C 1
ATOM 1626 O O . GLU A 1 205 ? 7.944 -15.084 -0.228 1.00 56.00 205 GLU A O 1
ATOM 1631 N N . VAL A 1 206 ? 5.898 -15.055 -1.152 1.00 50.50 206 VAL A N 1
ATOM 1632 C CA . VAL A 1 206 ? 5.314 -15.995 -0.177 1.00 50.50 206 VAL A CA 1
ATOM 1633 C C . VAL A 1 206 ? 6.050 -17.338 -0.218 1.00 50.50 206 VAL A C 1
ATOM 1635 O O . VAL A 1 206 ? 6.247 -17.957 0.817 1.00 50.50 206 VAL A O 1
ATOM 1638 N N . GLN A 1 207 ? 6.516 -17.766 -1.393 1.00 52.06 207 GLN A N 1
ATOM 1639 C CA . GLN A 1 207 ? 7.273 -19.013 -1.554 1.00 52.06 207 GLN A CA 1
ATOM 1640 C C . GLN A 1 207 ? 8.749 -18.923 -1.131 1.00 52.06 207 GLN A C 1
ATOM 1642 O O . GLN A 1 207 ? 9.366 -19.961 -0.940 1.00 52.06 207 GLN A O 1
ATOM 1647 N N . ASN A 1 208 ? 9.320 -17.720 -0.994 1.00 46.56 208 ASN A N 1
ATOM 1648 C CA . ASN A 1 208 ? 10.714 -17.526 -0.564 1.00 46.56 208 ASN A CA 1
ATOM 1649 C C . ASN A 1 208 ? 10.852 -17.296 0.955 1.00 46.56 208 ASN A C 1
ATOM 1651 O O . ASN A 1 208 ? 11.971 -17.177 1.449 1.00 46.56 208 ASN A O 1
ATOM 1655 N N . VAL A 1 209 ? 9.735 -17.175 1.681 1.00 41.88 209 VAL A N 1
ATOM 1656 C CA . VAL A 1 209 ? 9.683 -16.912 3.134 1.00 41.88 209 VAL A CA 1
ATOM 1657 C C . VAL A 1 209 ? 9.228 -18.153 3.929 1.00 41.88 209 VAL A C 1
ATOM 1659 O O . VAL A 1 209 ? 9.256 -18.127 5.157 1.00 41.88 209 VAL A O 1
ATOM 1662 N N . VAL A 1 210 ? 8.843 -19.241 3.246 1.00 35.94 210 VAL A N 1
ATOM 1663 C CA . VAL A 1 210 ? 8.450 -20.537 3.838 1.00 35.94 210 VAL A CA 1
ATOM 1664 C C . VAL A 1 210 ? 9.597 -21.535 3.761 1.00 35.94 210 VAL A C 1
ATOM 1666 O O . VAL A 1 210 ? 10.216 -21.619 2.678 1.00 35.94 210 VAL A O 1
#

Secondary structure (DSSP, 8-state):
-EEEEEE---SSSHHHHHHHHHHHHHHHHHTTEEEE-HHHHTTSTTS--TTSHHHHHHHHHHHHHHHTT-SEEEEE-TT---HHHHHHHHHHHHTT-EEEEE--TTS-SSPPPHHHHHHHHHHHTT--HHHHHS----HHHHHHHHHHHHHHHHHH---HHHHHHHHT--HHHHHHHHHHHHHHHTSHHHHHHHHHHHHHHHHHHHTT--